Protein AF-A0AAV0WNI6-F1 (afdb_monomer_lite)

Secondary structure (DSSP, 8-state):
--TTT-PPPSSPPP----TTS--EEEETTEEEEEESEEEEEPPPP---TT----------TTTTTTTSS-HHHHHHHHHHHH-TTHHHHHHHHHHHHHTTPPP--SS--HHHHS-HHHHHHHHHHHHHHHHHHHHHHHHHHHHHHHHHHHHHHHHHHHHHHHHHHHHHHHH-SSGGGGGGG-HHHHHHHHHHHHHHH--SS----HHHHHHHHHHHHHHHHT-S--S----

Sequence (231 aa):
MAPKTHILQQFGTQVDCNILLPPAFELGGDWFAILPNIQEIKKPQKLKPATSWTWSYKSPDFLMNAGIYTKDTMKAFQQHILFPQEVKAATNNLIRQSMGYDTTNQGLQFKYLIDENTLGKMVEDKLFKLWGWFTTIGTFVSGLMGIFFVAKLILTLVDTGINITFLYQTFGWSTKLLAGFFSSITHNLILRSHKYNHPNDREFDEDSLEMKNFQRHRNKLNIYPNLNAMV

Structure (mmCIF, N/CA/C/O backbone):
data_AF-A0AAV0WNI6-F1
#
_entry.id   AF-A0AAV0WNI6-F1
#
loop_
_atom_site.group_PDB
_atom_site.id
_atom_site.type_symbol
_atom_site.label_atom_id
_atom_site.label_alt_id
_atom_site.label_comp_id
_atom_site.label_asym_id
_atom_site.label_entity_id
_atom_site.label_seq_id
_atom_site.pdbx_PDB_ins_code
_atom_site.Cartn_x
_atom_site.Cartn_y
_atom_site.Cartn_z
_atom_site.occupancy
_atom_site.B_iso_or_equiv
_atom_site.auth_seq_id
_atom_site.auth_comp_id
_atom_site.auth_asym_id
_atom_site.auth_atom_id
_atom_site.pdbx_PDB_model_num
ATOM 1 N N . MET A 1 1 ? -39.845 -3.506 27.684 1.00 54.59 1 MET A N 1
ATOM 2 C CA . MET A 1 1 ? -39.357 -2.807 28.893 1.00 54.59 1 MET A CA 1
ATOM 3 C C . MET A 1 1 ? -37.842 -2.931 28.892 1.00 54.59 1 MET A C 1
ATOM 5 O O . MET A 1 1 ? -37.354 -4.044 28.738 1.00 54.59 1 MET A O 1
ATOM 9 N N . ALA A 1 2 ? -37.100 -1.826 28.939 1.00 56.75 2 ALA A N 1
ATOM 10 C CA . ALA A 1 2 ? -35.641 -1.871 28.872 1.00 56.75 2 ALA A CA 1
ATOM 11 C C . ALA A 1 2 ? -35.059 -2.422 30.190 1.00 56.75 2 ALA A C 1
ATOM 13 O O . ALA A 1 2 ? -35.350 -1.856 31.246 1.00 56.75 2 ALA A O 1
ATOM 14 N N . PRO A 1 3 ? -34.213 -3.469 30.161 1.00 52.69 3 PRO A N 1
ATOM 15 C CA . PRO A 1 3 ? -33.799 -4.206 31.361 1.00 52.69 3 PRO A CA 1
ATOM 16 C C . PRO A 1 3 ? -32.950 -3.389 32.344 1.00 52.69 3 PRO A C 1
ATOM 18 O O . PRO A 1 3 ? -32.847 -3.752 33.508 1.00 52.69 3 PRO A O 1
ATOM 21 N N . LYS A 1 4 ? -32.346 -2.281 31.894 1.00 55.97 4 LYS A N 1
ATOM 22 C CA . LYS A 1 4 ? -31.500 -1.418 32.734 1.00 55.97 4 LYS A CA 1
ATOM 23 C C . LYS A 1 4 ? -32.217 -0.167 33.242 1.00 55.97 4 LYS A C 1
ATOM 25 O O . LYS A 1 4 ? -31.883 0.334 34.307 1.00 55.97 4 LYS A O 1
ATOM 30 N N . THR A 1 5 ? -33.164 0.363 32.472 1.00 64.25 5 THR A N 1
ATOM 31 C CA . THR A 1 5 ? -33.829 1.636 32.790 1.00 64.25 5 THR A CA 1
ATOM 32 C C . THR A 1 5 ? -35.258 1.452 33.286 1.00 64.25 5 THR A C 1
ATOM 34 O O . THR A 1 5 ? -35.853 2.420 33.739 1.00 64.25 5 THR A O 1
ATOM 37 N N . HIS A 1 6 ? -35.816 0.236 33.219 1.00 62.72 6 HIS A N 1
ATOM 38 C CA . HIS A 1 6 ? -37.206 -0.082 33.576 1.00 62.72 6 HIS A CA 1
ATOM 39 C C . HIS A 1 6 ? -38.263 0.739 32.807 1.00 62.72 6 HIS A C 1
ATOM 41 O O . HIS A 1 6 ? -39.433 0.759 33.179 1.00 62.72 6 HIS A O 1
ATOM 47 N N . ILE A 1 7 ? -37.885 1.381 31.696 1.00 63.75 7 ILE A N 1
ATOM 48 C CA . ILE A 1 7 ? -38.788 2.193 30.870 1.00 63.75 7 ILE A CA 1
ATOM 49 C C . ILE A 1 7 ? -39.487 1.302 29.833 1.00 63.75 7 ILE A C 1
ATOM 51 O O . ILE A 1 7 ? -38.872 0.418 29.221 1.00 63.75 7 ILE A O 1
ATOM 55 N N . LEU A 1 8 ? -40.784 1.532 29.613 1.00 63.66 8 LEU A N 1
ATOM 56 C CA . LEU A 1 8 ? -41.531 0.924 28.512 1.00 63.66 8 LEU A CA 1
ATOM 57 C C . LEU A 1 8 ? -41.107 1.581 27.194 1.00 63.66 8 LEU A C 1
ATOM 59 O O . LEU A 1 8 ? -41.275 2.779 26.998 1.00 63.66 8 LEU A O 1
ATOM 63 N N . GLN A 1 9 ? -40.524 0.787 26.302 1.00 65.94 9 GLN A N 1
ATOM 64 C CA . GLN A 1 9 ? -40.125 1.213 24.964 1.00 65.94 9 GLN A CA 1
ATOM 65 C C . GLN A 1 9 ? -41.181 0.749 23.961 1.00 65.94 9 GLN A C 1
ATOM 67 O O . GLN A 1 9 ? -41.709 -0.353 24.107 1.00 65.94 9 GLN A O 1
ATOM 72 N N . GLN A 1 10 ? -41.460 1.568 22.943 1.00 66.75 10 GLN A N 1
ATOM 73 C CA . GLN A 1 10 ? -42.354 1.200 21.834 1.00 66.75 10 GLN A CA 1
ATOM 74 C C . GLN A 1 10 ? -41.777 0.081 20.956 1.00 66.75 10 GLN A C 1
ATOM 76 O O . GLN A 1 10 ? -42.531 -0.688 20.371 1.00 66.75 10 GLN A O 1
ATOM 81 N N . PHE A 1 11 ? -40.448 -0.031 20.897 1.00 62.28 11 PHE A N 1
ATOM 82 C CA . PHE A 1 11 ? -39.736 -1.039 20.117 1.00 62.28 11 PHE A CA 1
ATOM 83 C C . PHE A 1 11 ? -38.809 -1.841 21.034 1.00 62.28 11 PHE A C 1
ATOM 85 O O . PHE A 1 11 ? -38.140 -1.271 21.898 1.00 62.28 11 PHE A O 1
ATOM 92 N N . GLY A 1 12 ? -38.804 -3.165 20.876 1.00 64.75 12 GLY A N 1
ATOM 93 C CA . GLY A 1 12 ? -37.955 -4.072 21.649 1.00 64.75 12 GLY A CA 1
ATOM 94 C C . GLY A 1 12 ? -36.571 -4.258 21.028 1.00 64.75 12 GLY A C 1
ATOM 95 O O . GLY A 1 12 ? -36.387 -4.080 19.826 1.00 64.75 12 GLY A O 1
ATOM 96 N N . THR A 1 13 ? -35.596 -4.662 21.843 1.00 66.50 13 THR A N 1
ATOM 97 C CA . THR A 1 13 ? -34.295 -5.128 21.349 1.00 66.50 13 THR A CA 1
ATOM 98 C C . THR A 1 13 ? -34.472 -6.498 20.700 1.00 66.50 13 THR A C 1
ATOM 100 O O . THR A 1 13 ? -34.863 -7.448 21.377 1.00 66.50 13 THR A O 1
ATOM 103 N N . GLN A 1 14 ? -34.192 -6.608 19.401 1.00 65.12 14 GLN A N 1
ATOM 104 C CA . GLN A 1 14 ? -34.213 -7.889 18.700 1.00 65.12 14 GLN A CA 1
ATOM 105 C C . GLN A 1 14 ? -33.020 -8.738 19.157 1.00 65.12 14 GLN A C 1
ATOM 107 O O . GLN A 1 14 ? -31.875 -8.290 19.106 1.00 65.12 14 GLN A O 1
ATOM 112 N N . VAL A 1 15 ? -33.301 -9.947 19.635 1.00 66.62 15 VAL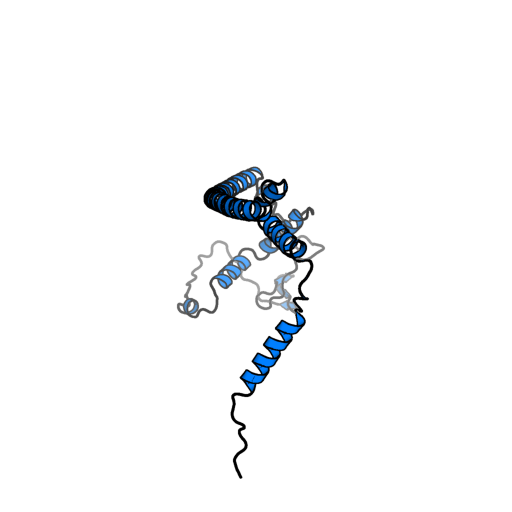 A N 1
ATOM 113 C CA . VAL A 1 15 ? -32.303 -10.925 20.087 1.00 66.62 15 VAL A CA 1
ATOM 114 C C . VAL A 1 15 ? -32.398 -12.152 19.193 1.00 66.62 15 VAL A C 1
ATOM 116 O O . VAL A 1 15 ? -33.503 -12.589 18.867 1.00 66.62 15 VAL A O 1
ATOM 119 N N . ASP A 1 16 ? -31.252 -12.698 18.791 1.00 67.00 16 ASP A N 1
ATOM 120 C CA . ASP A 1 16 ? -31.213 -13.924 17.996 1.00 67.00 16 ASP A CA 1
ATOM 121 C C . ASP A 1 16 ? -31.785 -15.106 18.790 1.00 67.00 16 ASP A C 1
ATOM 123 O O . ASP A 1 16 ? -31.544 -15.260 19.991 1.00 67.00 16 ASP A O 1
ATOM 127 N N . CYS A 1 17 ? -32.552 -15.958 18.106 1.00 61.84 17 CYS A N 1
ATOM 128 C CA . CYS A 1 17 ? -33.175 -17.130 18.711 1.00 61.84 17 CYS A CA 1
ATOM 129 C C . CYS A 1 17 ? -32.107 -18.183 19.045 1.00 61.84 17 CYS A C 1
ATOM 131 O O . CYS A 1 17 ? -31.679 -18.933 18.170 1.00 61.84 17 CYS A O 1
ATOM 133 N N . ASN A 1 18 ? -31.687 -18.256 20.312 1.00 71.00 18 ASN A N 1
ATOM 134 C CA . ASN A 1 18 ? -30.723 -19.244 20.795 1.00 71.00 18 ASN A CA 1
ATOM 135 C C . ASN A 1 18 ? -31.328 -20.122 21.899 1.00 71.00 18 ASN A C 1
ATOM 137 O O . ASN A 1 18 ? -31.602 -19.653 23.002 1.00 71.00 18 ASN A O 1
ATOM 141 N N . ILE A 1 19 ? -31.473 -21.418 21.613 1.00 69.19 19 ILE A N 1
ATOM 142 C CA . ILE A 1 19 ? -32.006 -22.415 22.555 1.00 69.19 19 ILE A CA 1
ATOM 143 C C . ILE A 1 19 ? -31.103 -22.653 23.775 1.00 69.19 19 ILE A C 1
ATOM 145 O O . ILE A 1 19 ? -31.587 -23.107 24.806 1.00 69.19 19 ILE A O 1
ATOM 149 N N . LEU A 1 20 ? -29.802 -22.361 23.675 1.00 71.56 20 LEU A N 1
ATOM 150 C CA . LEU A 1 20 ? -28.845 -22.574 24.766 1.00 71.56 20 LEU A CA 1
ATOM 151 C C . LEU A 1 20 ? -28.922 -21.469 25.825 1.00 71.56 20 LEU A C 1
ATOM 153 O O . LEU A 1 20 ? -28.614 -21.708 26.990 1.00 71.56 20 LEU A O 1
ATOM 157 N N . LEU A 1 21 ? -29.296 -20.257 25.413 1.00 72.69 21 LEU A N 1
ATOM 158 C CA . LEU A 1 21 ? -29.324 -19.062 26.256 1.00 72.69 21 LEU A CA 1
ATOM 159 C C . LEU A 1 21 ? -30.584 -18.244 25.939 1.00 72.69 21 LEU A C 1
ATOM 161 O O . LEU A 1 21 ? -30.480 -17.158 25.359 1.00 72.69 21 LEU A O 1
ATOM 165 N N . PRO A 1 22 ? -31.781 -18.763 26.269 1.00 78.06 22 PRO A N 1
ATOM 166 C CA . PRO A 1 22 ? -33.014 -18.054 25.988 1.00 78.06 22 PRO A CA 1
ATOM 167 C C . PRO A 1 22 ? -33.121 -16.800 26.870 1.00 78.06 22 PRO A C 1
ATOM 169 O O . PRO A 1 22 ? -32.708 -16.816 28.036 1.00 78.06 22 PRO A O 1
ATOM 172 N N . PRO A 1 23 ? -33.695 -15.705 26.346 1.00 79.25 23 PRO A N 1
ATOM 173 C CA . PRO A 1 23 ? -33.959 -14.524 27.148 1.00 79.25 23 PRO A CA 1
ATOM 174 C C . PRO A 1 23 ? -34.986 -14.863 28.232 1.00 79.25 23 PRO A C 1
ATOM 176 O O . PRO A 1 23 ? -36.054 -15.411 27.941 1.00 79.25 23 PRO A O 1
ATOM 179 N N . ALA A 1 24 ? -34.647 -14.527 29.476 1.00 83.50 24 ALA A N 1
ATOM 180 C CA . ALA A 1 24 ? -35.481 -14.780 30.638 1.00 83.50 24 ALA A CA 1
ATOM 181 C C . ALA A 1 24 ? -35.871 -13.490 31.357 1.00 83.50 24 ALA A C 1
ATOM 183 O O . ALA A 1 24 ? -35.064 -12.566 31.482 1.00 83.50 24 ALA A O 1
ATOM 184 N N . PHE A 1 25 ? -37.103 -13.451 31.854 1.00 84.25 25 PHE A N 1
ATOM 185 C CA . PHE A 1 25 ? -37.703 -12.283 32.485 1.00 84.25 25 PHE A CA 1
ATOM 186 C C . PHE A 1 25 ? -38.331 -12.664 33.822 1.00 84.25 25 PHE A C 1
ATOM 188 O O . PHE A 1 25 ? -38.937 -13.726 33.951 1.00 84.25 25 PHE A O 1
ATOM 195 N N . GLU A 1 26 ? -38.203 -11.777 34.805 1.00 84.75 26 GLU A N 1
ATOM 196 C CA . GLU A 1 26 ? -38.895 -11.895 36.085 1.00 84.75 26 GLU A CA 1
ATOM 197 C C . GLU A 1 26 ? -40.290 -11.269 35.965 1.00 84.75 26 GLU A C 1
ATOM 199 O O . GLU A 1 26 ? -40.423 -10.080 35.665 1.00 84.75 26 GLU A O 1
ATOM 204 N N . LEU A 1 27 ? -41.332 -12.068 36.193 1.00 82.56 27 LEU A N 1
ATOM 205 C CA . LEU A 1 27 ? -42.731 -11.644 36.185 1.00 82.56 27 LEU A CA 1
ATOM 206 C C . LEU A 1 27 ? -43.378 -12.152 37.474 1.00 82.56 27 LEU A C 1
ATOM 208 O O . LEU A 1 27 ? -43.496 -13.353 37.682 1.00 82.56 27 LEU A O 1
ATOM 212 N N . GLY A 1 28 ? -43.767 -11.246 38.373 1.00 80.50 28 GLY A N 1
ATOM 213 C CA . GLY A 1 28 ? -44.449 -11.631 39.617 1.00 80.50 28 GLY A CA 1
ATOM 214 C C . GLY A 1 28 ? -43.598 -12.423 40.623 1.00 80.50 28 GLY A C 1
ATOM 215 O O . GLY A 1 28 ? -44.154 -12.982 41.558 1.00 80.50 28 GLY A O 1
ATO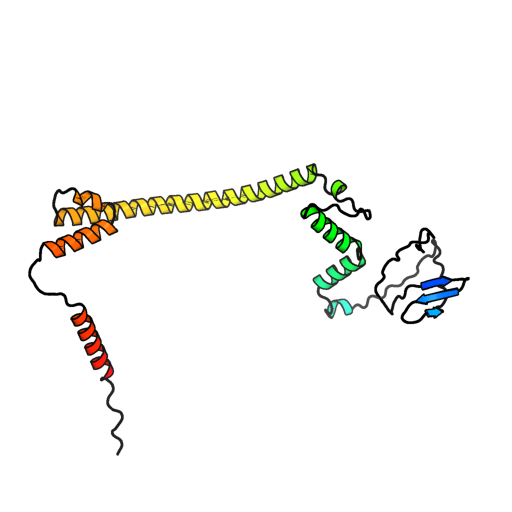M 216 N N . GLY A 1 29 ? -42.267 -12.445 40.469 1.00 81.00 29 GLY A N 1
ATOM 217 C CA . GLY A 1 29 ? -41.336 -13.174 41.347 1.00 81.00 29 GLY A CA 1
ATOM 218 C C . GLY A 1 29 ? -40.855 -14.517 40.789 1.00 81.00 29 GLY A C 1
ATOM 219 O O . GLY A 1 29 ? -39.845 -15.045 41.278 1.00 81.00 29 GLY A O 1
ATOM 220 N N . ASP A 1 30 ? -41.507 -14.988 39.726 1.00 86.12 30 ASP A N 1
ATOM 221 C CA . ASP A 1 30 ? -41.149 -16.182 38.967 1.00 86.12 30 ASP A CA 1
ATOM 222 C C . ASP A 1 30 ? -40.418 -15.802 37.676 1.00 86.12 30 ASP A C 1
ATOM 224 O O . ASP A 1 30 ? -40.552 -14.690 37.151 1.00 86.12 30 ASP A O 1
ATOM 228 N N . TRP A 1 31 ? -39.577 -16.713 37.190 1.00 87.69 31 TRP A N 1
ATOM 229 C CA . TRP A 1 31 ? -38.731 -16.478 36.024 1.00 87.69 31 TRP A CA 1
ATOM 230 C C . TRP A 1 31 ? -39.265 -17.242 34.825 1.00 87.69 31 TRP A C 1
ATOM 232 O O . TRP A 1 31 ? -39.455 -18.451 34.890 1.00 87.69 31 TRP A O 1
ATOM 242 N N . PHE A 1 32 ? -39.447 -16.546 33.709 1.00 86.88 32 PHE A N 1
ATOM 243 C CA . PHE A 1 32 ? -39.961 -17.122 32.472 1.00 86.88 32 PHE A CA 1
ATOM 244 C C . PHE A 1 32 ? -38.953 -16.936 31.349 1.00 86.88 32 PHE A C 1
ATOM 246 O O . PHE A 1 32 ? -38.478 -15.823 31.127 1.00 86.88 32 PHE A O 1
ATOM 253 N N . ALA A 1 33 ? -38.649 -18.008 30.623 1.00 85.88 33 ALA A N 1
ATOM 254 C CA . ALA A 1 33 ? -37.915 -17.950 29.368 1.00 85.88 33 ALA A CA 1
ATOM 255 C C . ALA A 1 33 ? -38.884 -17.948 28.185 1.00 85.88 33 ALA A C 1
ATOM 257 O O . ALA A 1 33 ? -39.917 -18.622 28.198 1.00 85.88 33 ALA A O 1
ATOM 258 N N . ILE A 1 34 ? -38.533 -17.192 27.148 1.00 77.44 34 ILE A N 1
ATOM 259 C CA . ILE A 1 34 ? -39.329 -17.077 25.927 1.00 77.44 34 ILE A CA 1
ATOM 260 C C . ILE A 1 34 ? -38.558 -17.770 24.804 1.00 77.44 34 ILE A C 1
ATOM 262 O O . ILE A 1 34 ? -37.676 -17.133 24.241 1.00 77.44 34 ILE A O 1
ATOM 266 N N . LEU A 1 35 ? -38.841 -19.053 24.507 1.00 72.75 35 LEU A N 1
ATOM 267 C CA . LEU A 1 35 ? -38.414 -19.745 23.271 1.00 72.75 35 LEU A CA 1
ATOM 268 C C . LEU A 1 35 ? -38.973 -21.187 23.178 1.00 72.75 35 LEU A C 1
ATOM 270 O O . LEU A 1 35 ? -38.834 -21.951 24.130 1.00 72.75 35 LEU A O 1
ATOM 274 N N . PRO A 1 36 ? -39.472 -21.654 22.016 1.00 68.44 36 PRO A N 1
ATOM 275 C CA . PRO A 1 36 ? -40.523 -21.043 21.189 1.00 68.44 36 PRO A CA 1
ATOM 276 C C . PRO A 1 36 ? -41.874 -20.904 21.924 1.00 68.44 36 PRO A C 1
ATOM 278 O O . PRO A 1 36 ? -42.758 -20.203 21.447 1.00 68.44 36 PRO A O 1
ATOM 281 N N . ASN A 1 37 ? -42.018 -21.531 23.093 1.00 77.06 37 ASN A N 1
ATOM 282 C CA . ASN A 1 37 ? -43.144 -21.354 24.005 1.00 77.06 37 ASN A CA 1
ATOM 283 C C . ASN A 1 37 ? -42.654 -20.687 25.294 1.00 77.06 37 ASN A C 1
ATOM 285 O O . ASN A 1 37 ? -41.467 -20.743 25.617 1.00 77.06 37 ASN A O 1
ATOM 289 N N . ILE A 1 38 ? -43.569 -20.062 26.032 1.00 82.00 38 ILE A N 1
ATOM 290 C CA . ILE A 1 38 ? -43.263 -19.521 27.358 1.00 82.00 38 ILE A CA 1
ATOM 291 C C . ILE A 1 38 ? -43.093 -20.703 28.311 1.00 82.00 38 ILE A C 1
ATOM 293 O O . ILE A 1 38 ? -43.989 -21.540 28.422 1.00 82.00 38 ILE A O 1
ATOM 297 N N . GLN A 1 39 ? -41.944 -20.777 28.977 1.00 84.94 39 GLN A N 1
ATOM 298 C CA . GLN A 1 39 ? -41.661 -21.801 29.978 1.00 84.94 39 GLN A CA 1
ATOM 299 C C . GLN A 1 39 ? -41.138 -21.147 31.248 1.00 84.94 39 GLN A C 1
ATOM 301 O O . GLN A 1 39 ? -40.316 -20.231 31.195 1.00 84.94 39 GLN A O 1
ATOM 306 N N . GLU A 1 40 ? -41.611 -21.624 32.394 1.00 84.81 40 GLU A N 1
ATOM 307 C CA . GLU A 1 40 ? -41.040 -21.254 33.682 1.00 84.81 40 GLU A CA 1
ATOM 308 C C . GLU A 1 40 ? -39.637 -21.861 33.802 1.00 84.81 40 GLU A C 1
ATOM 310 O O . GLU A 1 40 ? -39.414 -23.032 33.484 1.00 84.81 40 GLU A O 1
ATOM 315 N N . ILE A 1 41 ? -38.675 -21.055 34.239 1.00 85.00 41 ILE A N 1
ATOM 316 C CA . ILE A 1 41 ? -37.298 -21.478 34.456 1.00 85.00 41 ILE A CA 1
ATOM 317 C C . ILE A 1 41 ? -36.905 -21.312 35.915 1.00 85.00 41 ILE A C 1
ATOM 319 O O . ILE A 1 41 ? -37.435 -20.490 36.662 1.00 85.00 41 ILE A O 1
ATOM 323 N N . LYS A 1 42 ? -35.885 -22.070 36.316 1.00 84.69 42 LYS A N 1
ATOM 324 C CA . LYS A 1 42 ? -35.321 -21.958 37.654 1.00 84.69 42 LYS A CA 1
ATOM 325 C C . LYS A 1 42 ? -34.785 -20.545 37.895 1.00 84.69 42 LYS A C 1
ATOM 327 O O . LYS A 1 42 ? -34.033 -20.006 37.083 1.00 84.69 42 LYS A O 1
ATOM 332 N N . LYS A 1 43 ? -35.106 -19.998 39.070 1.00 84.69 43 LYS A N 1
ATOM 333 C CA . LYS A 1 43 ? -34.610 -18.702 39.538 1.00 84.69 43 LYS A CA 1
ATOM 334 C C . LYS A 1 43 ? -33.077 -18.619 39.416 1.00 84.69 43 LYS A C 1
ATOM 336 O O . LYS A 1 43 ? -32.384 -19.470 39.990 1.00 84.69 43 LYS A O 1
ATOM 341 N N . PRO A 1 44 ? -32.534 -17.611 38.709 1.00 81.62 44 PRO A N 1
ATOM 342 C CA . PRO A 1 44 ? -31.101 -17.457 38.532 1.00 81.62 44 PRO A CA 1
ATOM 343 C C . PRO A 1 44 ? -30.410 -17.152 39.863 1.00 81.62 44 PRO A C 1
ATOM 345 O O . PRO A 1 44 ? -30.966 -16.521 40.769 1.00 81.62 44 PRO A O 1
ATOM 348 N N . GLN A 1 45 ? -29.164 -17.605 39.987 1.00 80.81 45 GLN A N 1
ATOM 349 C CA . GLN A 1 45 ? -28.354 -17.358 41.172 1.00 80.81 45 GLN A CA 1
ATOM 350 C C . GLN A 1 45 ? -27.985 -15.873 41.258 1.00 80.81 45 GLN A C 1
ATOM 352 O O . GLN A 1 45 ? -27.399 -15.308 40.336 1.00 80.81 45 GLN A O 1
ATOM 357 N N . LYS A 1 46 ? -28.277 -15.240 42.400 1.00 75.88 46 LYS A N 1
ATOM 358 C CA . LYS A 1 46 ? -27.814 -13.876 42.680 1.00 75.88 46 LYS A CA 1
ATOM 359 C C . LYS A 1 46 ? -26.295 -13.884 42.850 1.00 75.88 46 LYS A C 1
ATOM 361 O O . LYS A 1 46 ? -25.780 -14.448 43.817 1.00 75.88 46 LYS A O 1
ATOM 366 N N . LEU A 1 47 ? -25.586 -13.246 41.923 1.00 69.75 47 LEU A N 1
ATOM 367 C CA . LEU A 1 47 ? -24.146 -13.036 42.030 1.00 69.75 47 LEU A CA 1
ATOM 368 C C . LEU A 1 47 ? -23.876 -11.985 43.113 1.00 69.75 47 LEU A C 1
ATOM 370 O O . LEU A 1 47 ? -24.380 -10.865 43.043 1.00 69.75 47 LEU A O 1
ATOM 374 N N . LYS A 1 48 ? -23.098 -12.350 44.137 1.00 72.38 48 LYS A N 1
ATOM 375 C CA . LYS A 1 48 ? -22.595 -11.397 45.132 1.00 72.38 48 LYS A CA 1
ATOM 376 C C . LYS A 1 48 ? -21.244 -10.857 44.650 1.00 72.38 48 LYS A C 1
ATOM 378 O O . LYS A 1 48 ? -20.395 -11.669 44.278 1.00 72.38 48 LYS A O 1
ATOM 383 N N . PRO A 1 49 ? -20.997 -9.537 44.725 1.00 58.56 49 PRO A N 1
ATOM 384 C CA . PRO A 1 49 ? -19.762 -8.912 44.237 1.00 58.56 49 PRO A CA 1
ATOM 385 C C . PRO A 1 49 ? -18.480 -9.348 44.977 1.00 58.56 49 PRO A C 1
ATOM 387 O O . PRO A 1 49 ? -17.390 -9.000 44.544 1.00 58.56 49 PRO A O 1
ATOM 390 N N . ALA A 1 50 ? -18.587 -10.135 46.055 1.00 58.91 50 ALA A N 1
ATOM 391 C CA . ALA A 1 50 ? -17.467 -10.592 46.882 1.00 58.91 50 ALA A CA 1
ATO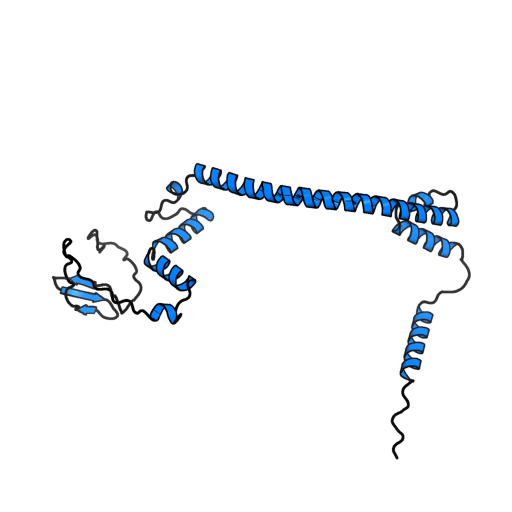M 392 C C . ALA A 1 50 ? -17.432 -12.125 47.054 1.00 58.91 50 ALA A C 1
ATOM 394 O O . ALA A 1 50 ? -17.261 -12.635 48.158 1.00 58.91 50 ALA A O 1
ATOM 395 N N . THR A 1 51 ? -17.647 -12.884 45.977 1.00 60.16 51 THR A N 1
ATOM 396 C CA . THR A 1 51 ? -17.405 -14.336 45.987 1.00 60.16 51 THR A CA 1
ATOM 397 C C . THR A 1 51 ? -15.992 -14.609 45.474 1.00 60.16 51 THR A C 1
ATOM 399 O O . THR A 1 51 ? -15.673 -14.306 44.328 1.00 60.16 51 THR A O 1
ATOM 402 N N . SER A 1 52 ? -15.113 -15.135 46.333 1.00 55.62 52 SER A N 1
ATOM 403 C CA . SER A 1 52 ? -13.794 -15.624 45.922 1.00 55.62 52 SER A CA 1
ATOM 404 C C . SER A 1 52 ? -13.995 -16.858 45.046 1.00 55.62 52 SER A C 1
ATOM 406 O O . SER A 1 52 ? -14.285 -17.944 45.549 1.00 55.62 52 SER A O 1
ATOM 408 N N . TRP A 1 53 ? -13.919 -16.690 43.731 1.00 56.84 53 TRP A N 1
ATOM 409 C CA . TRP A 1 53 ? -14.124 -17.790 42.801 1.00 56.84 53 TRP A CA 1
ATOM 410 C C . TRP A 1 53 ? -12.977 -18.804 42.903 1.00 56.84 53 TRP A C 1
ATOM 412 O O . TRP A 1 53 ? -11.865 -18.535 42.458 1.00 56.84 53 TRP A O 1
ATOM 422 N N . THR A 1 54 ? -13.252 -19.993 43.436 1.00 61.41 54 THR A N 1
ATOM 423 C CA . THR A 1 54 ? -12.387 -21.176 43.317 1.00 61.41 54 THR A CA 1
ATOM 424 C C . THR A 1 54 ? -12.697 -21.900 42.009 1.00 61.41 54 THR A C 1
ATOM 426 O O . THR A 1 54 ? -13.209 -23.017 41.993 1.00 61.41 54 THR A O 1
ATOM 429 N N . TRP A 1 55 ? -12.433 -21.256 40.873 1.00 60.00 55 TRP A N 1
ATOM 430 C CA . TRP A 1 55 ? -12.460 -21.967 39.599 1.00 60.00 55 TRP A CA 1
ATOM 431 C C . TRP A 1 55 ? -11.118 -22.678 39.410 1.00 60.00 55 TRP A C 1
ATOM 433 O O . TRP A 1 55 ? -10.057 -22.062 39.440 1.00 60.00 55 TRP A O 1
ATOM 443 N N . SER A 1 56 ? -11.165 -23.998 39.242 1.00 62.16 56 SER A N 1
ATOM 444 C CA . SER A 1 56 ? -10.025 -24.787 38.780 1.00 62.16 56 SER A CA 1
ATOM 445 C C . SER A 1 56 ? -10.235 -25.056 37.297 1.00 62.16 56 SER A C 1
ATOM 447 O O . SER A 1 56 ? -11.120 -25.819 36.908 1.00 62.16 56 SER A O 1
ATOM 449 N N . TYR A 1 57 ? -9.458 -24.373 36.461 1.00 56.56 57 TYR A N 1
ATOM 450 C CA . TYR A 1 57 ? -9.439 -24.628 35.028 1.00 56.56 57 TYR A CA 1
ATOM 451 C C . TYR A 1 57 ? -8.660 -25.913 34.757 1.00 56.56 57 TYR A C 1
ATOM 453 O O . TYR A 1 57 ? -7.467 -25.994 35.040 1.00 56.56 57 TYR A O 1
ATOM 461 N N . LYS A 1 58 ? -9.342 -26.917 34.203 1.00 63.25 58 LYS A N 1
ATOM 462 C CA . LYS A 1 58 ? -8.690 -28.064 33.571 1.00 63.25 58 LYS A CA 1
ATOM 463 C C . LYS A 1 58 ? -8.619 -27.785 32.077 1.00 63.25 58 LYS A C 1
ATOM 465 O O . LYS A 1 58 ? -9.648 -27.844 31.403 1.00 63.25 58 LYS A O 1
ATOM 470 N N . SER A 1 59 ? -7.431 -27.454 31.570 1.00 59.25 59 SER A N 1
ATOM 471 C CA . SER A 1 59 ? -7.218 -27.383 30.128 1.00 59.25 59 SER A CA 1
ATOM 472 C C . SER A 1 59 ? -7.438 -28.764 29.522 1.00 59.25 59 SER A C 1
ATOM 474 O O . SER A 1 59 ? -6.895 -29.752 30.015 1.00 59.25 59 SER A O 1
ATOM 476 N N . PRO A 1 60 ? -8.204 -28.875 28.432 1.00 61.38 60 PRO A N 1
ATOM 477 C CA . PRO A 1 60 ? -8.103 -30.041 27.581 1.00 61.38 60 PRO A CA 1
ATOM 478 C C . PRO A 1 60 ? -6.787 -29.928 26.801 1.00 61.38 60 PRO A C 1
ATOM 480 O O . PRO A 1 60 ? -6.736 -29.306 25.739 1.00 61.38 60 PRO A O 1
ATOM 483 N N . ASP A 1 61 ? -5.719 -30.518 27.342 1.00 58.59 61 ASP A N 1
ATOM 484 C CA . ASP A 1 61 ? -4.339 -30.412 26.830 1.00 58.59 61 ASP A CA 1
ATOM 485 C C . ASP A 1 61 ? -4.182 -30.829 25.353 1.00 58.59 61 ASP A C 1
ATOM 487 O O . ASP A 1 61 ? -3.223 -30.447 24.685 1.00 58.59 61 ASP A O 1
ATOM 491 N N . PHE A 1 62 ? -5.156 -31.560 24.801 1.00 56.72 62 PHE A N 1
ATOM 492 C CA . PHE A 1 62 ? -5.111 -32.116 23.447 1.00 56.72 62 PHE A CA 1
ATOM 493 C C . PHE A 1 62 ? -6.046 -31.439 22.430 1.00 56.72 62 PHE A C 1
ATOM 495 O O . PHE A 1 62 ? -5.954 -31.726 21.238 1.00 56.72 62 PHE A O 1
ATOM 502 N N . LEU A 1 63 ? -6.916 -30.511 22.848 1.00 57.28 63 LEU A N 1
ATOM 503 C CA . LEU A 1 63 ? -7.895 -29.883 21.941 1.00 57.28 63 LEU A CA 1
ATOM 504 C C . LEU A 1 63 ? -7.254 -28.852 20.997 1.00 57.28 63 LEU A C 1
ATOM 506 O O . LEU A 1 63 ? -7.682 -28.704 19.855 1.00 57.28 63 LEU A O 1
ATOM 510 N N . MET A 1 64 ? -6.186 -28.183 21.444 1.00 55.94 64 MET A N 1
ATOM 511 C CA . MET A 1 64 ? -5.418 -27.241 20.618 1.00 55.94 64 MET A CA 1
ATOM 512 C C . MET A 1 64 ? -4.606 -27.936 19.516 1.00 55.94 64 MET A C 1
ATOM 514 O O . MET A 1 64 ? -4.406 -27.351 18.454 1.00 55.94 64 MET A O 1
ATOM 518 N N . ASN A 1 65 ? -4.187 -29.187 19.739 1.00 56.25 65 ASN A N 1
ATOM 519 C CA . ASN A 1 65 ? -3.368 -29.945 18.787 1.00 56.25 65 ASN A CA 1
ATOM 520 C C . ASN A 1 65 ? -4.198 -30.645 17.702 1.00 56.25 65 ASN A C 1
ATOM 522 O O . ASN A 1 65 ? -3.686 -30.892 16.615 1.00 56.25 65 ASN A O 1
ATOM 526 N N . ALA A 1 66 ? -5.477 -30.933 17.965 1.00 60.38 66 ALA A N 1
ATOM 527 C CA . ALA A 1 66 ? -6.366 -31.602 17.012 1.00 60.38 66 ALA A CA 1
ATOM 528 C C . ALA A 1 66 ? -6.950 -30.668 15.930 1.00 60.38 66 ALA A C 1
ATOM 530 O O . ALA A 1 66 ? -7.725 -31.121 15.095 1.00 60.38 66 ALA A O 1
ATOM 531 N N . GLY A 1 67 ? -6.579 -29.380 15.922 1.00 59.81 67 GLY A N 1
ATOM 532 C CA . GLY A 1 67 ? -6.750 -28.496 14.765 1.00 59.81 67 GLY A CA 1
ATOM 533 C C . GLY A 1 67 ? -8.172 -28.401 14.204 1.00 59.81 67 GLY A C 1
ATOM 534 O O . GLY A 1 67 ? -8.341 -28.434 12.993 1.00 59.81 67 GLY A O 1
ATOM 535 N N . ILE A 1 68 ? -9.197 -28.278 15.053 1.00 67.75 68 ILE A N 1
ATOM 536 C CA . ILE A 1 68 ? -10.583 -28.077 14.579 1.00 67.75 68 ILE A CA 1
ATOM 537 C C . ILE A 1 68 ? -10.781 -26.645 14.052 1.00 67.75 68 ILE A C 1
ATOM 539 O O . ILE A 1 68 ? -11.574 -26.407 13.145 1.00 67.75 68 ILE A O 1
ATOM 543 N N . TYR A 1 69 ? -10.028 -25.686 14.595 1.00 64.56 69 TYR A N 1
ATOM 544 C CA . TYR A 1 69 ? -10.156 -24.269 14.277 1.00 64.56 69 TYR A CA 1
ATOM 545 C C . TYR A 1 69 ? -8.811 -23.704 13.825 1.00 64.56 69 TYR A C 1
ATOM 547 O O . TYR A 1 69 ? -7.799 -23.819 14.518 1.00 64.56 69 TYR A O 1
ATOM 555 N N . THR A 1 70 ? -8.797 -23.070 12.656 1.00 77.00 70 THR A N 1
ATOM 556 C CA . THR A 1 70 ? -7.643 -22.313 12.165 1.00 77.00 70 THR A CA 1
ATOM 557 C C . THR A 1 70 ? -7.447 -21.045 12.996 1.00 77.00 70 THR A C 1
ATOM 559 O O . THR A 1 70 ? -8.394 -20.517 13.588 1.00 77.00 70 THR A O 1
ATOM 562 N N . LYS A 1 71 ? -6.222 -20.505 13.017 1.00 76.56 71 LYS A N 1
ATOM 563 C CA . LYS A 1 71 ? -5.912 -19.239 13.712 1.00 76.56 71 LYS A CA 1
ATOM 564 C C . LYS A 1 71 ? -6.870 -18.110 13.313 1.00 76.56 71 LYS A C 1
ATOM 566 O O . LYS A 1 71 ? -7.269 -17.316 14.163 1.00 76.56 71 LYS A O 1
ATOM 571 N N . ASP A 1 72 ? -7.289 -18.091 12.051 1.00 76.44 72 ASP A N 1
ATOM 572 C CA . ASP A 1 72 ? -8.220 -17.099 11.519 1.00 76.44 72 ASP A CA 1
ATOM 573 C C . ASP A 1 72 ? -9.632 -17.262 12.094 1.00 76.44 72 ASP A C 1
ATOM 575 O O . ASP A 1 72 ? -10.234 -16.280 12.524 1.00 76.44 72 ASP A O 1
ATOM 579 N N . THR A 1 73 ? -10.136 -18.497 12.198 1.00 79.50 73 THR A N 1
ATOM 580 C CA . THR A 1 73 ? -11.456 -18.767 12.803 1.00 79.50 73 THR A CA 1
ATOM 581 C C . THR A 1 73 ? -11.487 -18.426 14.293 1.00 79.50 73 THR A C 1
ATOM 583 O O . THR A 1 73 ? -12.458 -17.838 14.765 1.00 79.50 73 THR A O 1
ATOM 586 N N . MET A 1 74 ? -10.398 -18.696 15.023 1.00 78.00 74 MET A N 1
ATOM 587 C CA . MET A 1 74 ? -10.276 -18.346 16.441 1.00 78.00 74 MET A CA 1
ATOM 588 C C . MET A 1 74 ? -10.275 -16.827 16.647 1.00 78.00 74 MET A C 1
ATOM 590 O O . MET A 1 74 ? -10.961 -16.309 17.527 1.00 78.00 74 MET A O 1
ATOM 594 N N . LYS A 1 75 ? -9.546 -16.096 15.797 1.00 77.50 75 LYS A N 1
ATOM 595 C CA . LYS A 1 75 ? -9.491 -14.631 15.835 1.00 77.50 75 LYS A CA 1
ATOM 596 C C . LYS A 1 75 ? -10.837 -14.001 15.471 1.00 77.50 75 LYS A C 1
ATOM 598 O O . LYS A 1 75 ? -11.267 -13.067 16.145 1.00 77.50 75 LYS A O 1
ATOM 603 N N . ALA A 1 76 ? -11.516 -14.533 14.455 1.00 75.19 76 ALA A N 1
ATOM 604 C CA . ALA A 1 76 ? -12.852 -14.092 14.060 1.00 75.19 76 ALA A CA 1
ATOM 605 C C . ALA A 1 76 ? -13.879 -14.328 15.179 1.00 75.19 76 ALA A C 1
ATOM 607 O O . ALA A 1 76 ? -14.672 -13.442 15.492 1.00 75.19 76 ALA A O 1
ATOM 608 N N . PHE A 1 77 ? -13.820 -15.488 15.837 1.00 79.56 77 PHE A N 1
ATOM 609 C CA . PHE A 1 77 ? -14.675 -15.810 16.976 1.00 79.56 77 PHE A CA 1
ATOM 610 C C . PHE A 1 77 ? -14.412 -14.894 18.175 1.00 79.56 77 PHE A C 1
ATOM 612 O O . PHE A 1 77 ? -15.346 -14.337 18.747 1.00 79.56 77 PHE A O 1
ATOM 619 N N . GLN A 1 78 ? -13.142 -14.666 18.516 1.00 76.50 78 GLN A N 1
ATOM 620 C CA . GLN A 1 78 ? -12.756 -13.753 19.589 1.00 76.50 78 GLN A CA 1
ATOM 621 C C . GLN A 1 78 ? -13.263 -12.327 19.329 1.00 76.50 78 GLN A C 1
ATOM 623 O O . GLN A 1 78 ? -13.822 -11.701 20.226 1.00 76.50 78 GLN A O 1
ATOM 628 N N . GLN A 1 79 ? -13.121 -11.816 18.103 1.00 67.25 79 GLN A N 1
ATOM 629 C CA . GLN A 1 79 ? -13.645 -10.499 17.728 1.00 67.25 79 GLN A CA 1
ATOM 630 C C . GLN A 1 79 ? -15.175 -10.440 17.793 1.00 67.25 79 GLN A C 1
ATOM 632 O O . GLN A 1 79 ? -15.727 -9.440 18.250 1.00 67.25 79 GLN A O 1
ATOM 637 N N . HIS A 1 80 ? -15.855 -11.515 17.390 1.00 72.00 80 HIS A N 1
ATOM 638 C CA . HIS A 1 80 ? -17.307 -11.614 17.473 1.00 72.00 80 HIS A CA 1
ATOM 639 C C . HIS A 1 80 ? -17.812 -11.631 18.922 1.00 72.00 80 HIS A C 1
ATOM 641 O O . HIS A 1 80 ? -18.813 -10.987 19.216 1.00 72.00 80 HIS A O 1
ATOM 647 N N . ILE A 1 81 ? -17.108 -12.306 19.838 1.00 75.31 81 ILE A N 1
ATOM 648 C CA . ILE A 1 81 ? -17.448 -12.315 21.270 1.00 75.31 81 ILE A CA 1
ATOM 649 C C . ILE A 1 81 ? -17.186 -10.961 21.925 1.00 75.31 81 ILE A C 1
ATOM 651 O O . ILE A 1 81 ? -17.996 -10.510 22.731 1.00 75.31 81 ILE A O 1
ATOM 655 N N . LEU A 1 82 ? -16.052 -10.327 21.620 1.00 74.12 82 LEU A N 1
ATOM 656 C CA . LEU A 1 82 ? -15.667 -9.073 22.267 1.00 74.12 82 LEU A CA 1
ATOM 657 C C . LEU A 1 82 ? -16.567 -7.905 21.841 1.00 74.12 82 LEU A C 1
ATOM 659 O O . LEU A 1 82 ? -16.825 -7.022 22.653 1.00 74.12 82 LEU A O 1
ATOM 663 N N . PHE A 1 83 ? -17.067 -7.909 20.599 1.00 70.62 83 PHE A N 1
ATOM 664 C CA . PHE A 1 83 ? -17.817 -6.782 20.032 1.00 70.62 83 PHE A CA 1
ATOM 665 C C . PHE A 1 83 ? -18.969 -7.223 19.099 1.00 70.62 83 PHE A C 1
ATOM 667 O O . PHE A 1 83 ? -19.004 -6.826 17.928 1.00 70.62 83 PHE A O 1
ATOM 674 N N . PRO A 1 84 ? -19.946 -8.022 19.574 1.00 63.47 84 PRO A N 1
ATOM 675 C CA . PRO A 1 84 ? -20.946 -8.665 18.711 1.00 63.47 84 PRO A CA 1
ATOM 676 C C . PRO A 1 84 ? -21.864 -7.675 17.981 1.00 63.47 84 PRO A C 1
ATOM 678 O O . PRO A 1 84 ? -22.311 -7.946 16.867 1.00 63.47 84 PRO A O 1
ATOM 681 N N . GLN A 1 85 ? -22.132 -6.520 18.594 1.00 61.06 85 GLN A N 1
ATOM 682 C CA . GLN A 1 85 ? -23.043 -5.494 18.072 1.00 61.06 85 GLN A CA 1
ATOM 683 C C . GLN A 1 85 ? -22.296 -4.264 17.537 1.00 61.06 85 GLN A C 1
ATOM 685 O O . GLN A 1 85 ? -22.714 -3.652 16.554 1.00 61.06 85 GLN A O 1
ATOM 690 N N . GLU A 1 86 ? -21.155 -3.927 18.140 1.00 63.69 86 GLU A N 1
ATOM 691 C CA . GLU A 1 86 ? -20.435 -2.690 17.833 1.00 63.69 86 GLU A CA 1
ATOM 692 C C . GLU A 1 86 ? -19.711 -2.744 16.490 1.00 63.69 86 GLU A C 1
ATOM 694 O O . GLU A 1 86 ? -19.715 -1.745 15.782 1.00 63.69 86 GLU A O 1
ATOM 699 N N . VAL A 1 87 ? -19.161 -3.895 16.078 1.00 71.56 87 VAL A N 1
ATOM 700 C CA . VAL A 1 87 ? -18.437 -3.990 14.795 1.00 71.56 87 VAL A CA 1
ATOM 701 C C . VAL A 1 87 ? -19.376 -3.748 13.617 1.00 71.56 87 VAL A C 1
ATOM 703 O O . VAL A 1 87 ? -19.073 -2.933 12.753 1.00 71.56 87 VAL A O 1
ATOM 706 N N . LYS A 1 88 ? -20.551 -4.390 13.593 1.00 69.19 88 LYS A N 1
ATOM 707 C CA . LYS A 1 88 ? -21.521 -4.203 12.500 1.00 69.19 88 LYS A CA 1
ATOM 708 C C . LYS A 1 88 ? -22.078 -2.779 12.476 1.00 69.19 88 LYS A C 1
ATOM 710 O O . LYS A 1 88 ? -22.191 -2.192 11.402 1.00 69.19 88 LYS A O 1
ATOM 715 N N . ALA A 1 89 ? -22.391 -2.213 13.642 1.00 70.31 89 ALA A N 1
ATOM 716 C CA . ALA A 1 89 ? -22.863 -0.835 13.747 1.00 70.31 89 ALA A CA 1
ATOM 717 C C . ALA A 1 89 ? -21.781 0.172 13.319 1.00 70.31 89 ALA A C 1
ATOM 719 O O . ALA A 1 89 ? -22.065 1.085 12.548 1.00 70.31 89 ALA A O 1
ATOM 720 N N . ALA A 1 90 ? -20.531 -0.026 13.745 1.00 70.06 90 ALA A N 1
ATOM 721 C CA . ALA A 1 90 ? -19.378 0.775 13.348 1.00 70.06 90 ALA A CA 1
ATOM 722 C C . ALA A 1 90 ? -19.139 0.727 11.836 1.00 70.06 90 ALA A C 1
ATOM 724 O O . ALA A 1 90 ? -19.015 1.772 11.201 1.00 70.06 90 ALA A O 1
ATOM 725 N N . THR A 1 91 ? -19.128 -0.469 11.242 1.00 71.00 91 THR A N 1
ATOM 726 C CA . THR A 1 91 ? -18.933 -0.645 9.799 1.00 71.00 91 THR A CA 1
ATOM 727 C C . THR A 1 91 ? -20.061 -0.001 8.997 1.00 71.00 91 THR A C 1
ATOM 729 O O . THR A 1 91 ? -19.792 0.740 8.056 1.00 71.00 91 THR A O 1
ATOM 732 N N . ASN A 1 92 ? -21.320 -0.209 9.385 1.00 74.50 92 ASN A N 1
ATOM 733 C CA . ASN A 1 92 ? -22.457 0.390 8.685 1.00 74.50 92 ASN A CA 1
ATOM 734 C C . ASN A 1 92 ? -22.490 1.917 8.826 1.00 74.50 92 ASN A C 1
ATOM 736 O O . ASN A 1 92 ? -22.809 2.610 7.862 1.00 74.50 92 ASN A O 1
ATOM 740 N N . ASN A 1 93 ? -22.122 2.454 9.993 1.00 73.56 93 ASN A N 1
ATOM 741 C CA . ASN A 1 93 ? -21.996 3.897 10.187 1.00 73.56 93 ASN A CA 1
ATOM 742 C C . ASN A 1 93 ? -20.851 4.484 9.353 1.00 73.56 93 ASN A C 1
ATOM 744 O O . ASN A 1 93 ? -21.045 5.525 8.733 1.00 73.56 93 ASN A O 1
ATOM 748 N N . LEU A 1 94 ? -19.706 3.799 9.260 1.00 73.25 94 LEU A N 1
ATOM 749 C CA . LEU A 1 94 ? -18.589 4.214 8.407 1.00 73.25 94 LEU A CA 1
ATOM 750 C C . LEU A 1 94 ? -18.984 4.238 6.922 1.00 73.25 94 LEU A C 1
ATOM 752 O O . LEU A 1 94 ? -18.670 5.197 6.222 1.00 73.25 94 LEU A O 1
ATOM 756 N N . ILE A 1 95 ? -19.708 3.216 6.452 1.00 77.06 95 ILE A N 1
ATOM 757 C CA . ILE A 1 95 ? -20.210 3.141 5.071 1.00 77.06 95 ILE A CA 1
ATOM 758 C C . ILE A 1 95 ? -21.232 4.253 4.797 1.00 77.06 95 ILE A C 1
ATOM 760 O O . ILE A 1 95 ? -21.177 4.905 3.760 1.00 77.06 95 ILE A O 1
ATOM 764 N N . ARG A 1 96 ? -22.158 4.519 5.725 1.00 73.69 96 ARG A N 1
ATOM 765 C CA . ARG A 1 96 ? -23.126 5.618 5.575 1.00 73.69 96 ARG A CA 1
ATOM 766 C C . ARG A 1 96 ? -22.443 6.982 5.545 1.00 73.69 96 ARG A C 1
ATOM 768 O O . ARG A 1 96 ? -22.803 7.812 4.717 1.00 73.69 96 ARG A O 1
ATOM 775 N N . GLN A 1 97 ? -21.444 7.187 6.401 1.00 72.88 97 GLN A N 1
ATOM 776 C CA . GLN A 1 97 ? -20.688 8.432 6.468 1.00 72.88 97 GLN A CA 1
ATOM 777 C C . GLN A 1 97 ? -19.839 8.657 5.210 1.00 72.88 97 GLN A C 1
ATOM 779 O O . GLN A 1 97 ? -19.795 9.776 4.707 1.00 72.88 97 GLN A O 1
ATOM 784 N N . SER A 1 98 ? -19.209 7.615 4.657 1.00 73.50 98 SER A N 1
ATOM 785 C CA . SER A 1 98 ? -18.469 7.734 3.390 1.00 73.50 98 SER A CA 1
ATOM 786 C C . SER A 1 98 ? -19.383 8.022 2.196 1.00 73.50 98 SER A C 1
ATOM 788 O O . SER A 1 98 ? -18.956 8.654 1.234 1.00 73.50 98 SER A O 1
ATOM 790 N N . MET A 1 99 ? -20.652 7.617 2.280 1.00 79.62 99 MET A N 1
ATOM 791 C CA . MET A 1 99 ? -21.701 7.949 1.314 1.00 79.62 99 MET A CA 1
ATOM 792 C C . MET A 1 99 ? -22.375 9.312 1.572 1.00 79.62 99 MET A C 1
ATOM 794 O O . MET A 1 99 ? -23.266 9.694 0.819 1.00 79.62 99 MET A O 1
ATOM 798 N N . GLY A 1 100 ? -21.966 10.053 2.610 1.00 70.69 100 GLY A N 1
ATOM 799 C CA . GLY A 1 100 ? -22.496 11.385 2.926 1.00 70.69 100 GLY A CA 1
ATOM 800 C C . GLY A 1 100 ? -23.851 11.399 3.642 1.00 70.69 100 GLY A C 1
ATOM 801 O O . GLY A 1 100 ? -24.480 12.450 3.726 1.00 70.69 100 GLY A O 1
ATOM 802 N N . TYR A 1 101 ? -24.317 10.259 4.162 1.00 74.62 101 TYR A N 1
ATOM 803 C CA . TYR A 1 101 ? -25.547 10.183 4.952 1.00 74.62 101 TYR A CA 1
ATOM 804 C C . TYR A 1 101 ? -25.279 10.442 6.439 1.00 74.62 101 TYR A C 1
ATOM 806 O O . TYR A 1 101 ? -24.294 9.950 6.994 1.00 74.62 101 TYR A O 1
ATOM 814 N N . ASP A 1 102 ? -26.214 11.120 7.112 1.00 62.12 102 ASP A N 1
ATOM 815 C CA . ASP A 1 102 ? -26.179 11.275 8.568 1.00 62.12 102 ASP A CA 1
ATOM 816 C C . ASP A 1 102 ? -26.234 9.909 9.278 1.00 62.12 102 ASP A C 1
ATOM 818 O O . ASP A 1 102 ? -26.999 8.993 8.917 1.00 62.12 102 ASP A O 1
ATOM 822 N N . THR A 1 103 ? -25.382 9.766 10.294 1.00 62.53 103 THR A N 1
ATOM 823 C CA . THR A 1 103 ? -25.248 8.556 11.106 1.00 62.53 103 THR A CA 1
ATOM 824 C C . THR A 1 103 ? -26.172 8.626 12.320 1.00 62.53 103 THR A C 1
ATOM 826 O O . THR A 1 103 ? -26.323 9.656 12.978 1.00 62.53 103 THR A O 1
ATOM 829 N N . THR A 1 104 ? -26.829 7.512 12.642 1.00 57.00 104 THR A N 1
ATOM 830 C CA . THR A 1 104 ? -27.651 7.410 13.851 1.00 57.00 104 THR A CA 1
ATOM 831 C C . THR A 1 104 ? -26.733 7.208 15.053 1.00 57.00 104 THR A C 1
ATOM 833 O O . THR A 1 104 ? -26.117 6.153 15.202 1.00 57.00 104 THR A O 1
ATOM 836 N N . ASN A 1 105 ? -26.638 8.236 15.902 1.00 53.28 105 ASN A N 1
ATOM 837 C CA . ASN A 1 105 ? -25.814 8.281 17.112 1.00 53.28 105 ASN A CA 1
ATOM 838 C C . ASN A 1 105 ? -26.247 7.236 18.156 1.00 53.28 105 ASN A C 1
ATOM 840 O O . ASN A 1 105 ? -26.929 7.546 19.129 1.00 53.28 105 ASN A O 1
ATOM 844 N N . GLN A 1 106 ? -25.803 5.993 17.996 1.00 56.50 106 GLN A N 1
ATOM 845 C CA . GLN A 1 106 ? -25.837 4.969 19.045 1.00 56.50 106 GLN A CA 1
ATOM 846 C C . GLN A 1 106 ? -24.504 4.955 19.820 1.00 56.50 106 GLN A C 1
ATOM 848 O O . GLN A 1 106 ? -23.869 3.919 19.968 1.00 56.50 106 GLN A O 1
ATOM 853 N N . GLY A 1 107 ? -24.043 6.125 20.279 1.00 53.97 107 GLY A N 1
ATOM 854 C CA . GLY A 1 107 ? -22.909 6.261 21.210 1.00 53.97 107 GLY A CA 1
ATOM 855 C C . GLY A 1 107 ? -21.490 6.221 20.619 1.00 53.97 107 GLY A C 1
ATOM 856 O O . GLY A 1 107 ? -20.554 6.616 21.307 1.00 53.97 107 GLY A O 1
ATOM 857 N N . LEU A 1 108 ? -21.306 5.828 19.357 1.00 56.38 108 LEU A N 1
ATOM 858 C CA . LEU A 1 108 ? -19.999 5.813 18.681 1.00 56.38 108 LEU A CA 1
ATOM 859 C C . LEU A 1 108 ? -19.833 7.041 17.775 1.00 56.38 108 LEU A C 1
ATOM 861 O O . LEU A 1 108 ? -20.131 7.000 16.582 1.00 56.38 108 LEU A O 1
ATOM 865 N N . GLN A 1 109 ? -19.349 8.149 18.340 1.00 57.03 109 GLN A N 1
ATOM 866 C CA . GLN A 1 109 ? -18.969 9.326 17.556 1.00 57.03 109 GLN A CA 1
ATOM 867 C C . GLN A 1 109 ? -17.541 9.173 17.014 1.00 57.03 109 GLN A C 1
ATOM 869 O O . GLN A 1 109 ? -16.568 9.593 17.639 1.00 57.03 109 GLN A O 1
ATOM 874 N N . PHE A 1 110 ? -17.414 8.599 15.815 1.00 59.47 110 PHE A N 1
ATOM 875 C CA . PHE A 1 110 ? -16.126 8.439 15.122 1.00 59.47 110 PHE A CA 1
ATOM 876 C C . PHE A 1 110 ? -15.396 9.762 14.866 1.00 59.47 110 PHE A C 1
ATOM 878 O O . PHE A 1 110 ? -14.169 9.778 14.832 1.00 59.47 110 PHE A O 1
ATOM 885 N N . LYS A 1 111 ? -16.134 10.876 14.778 1.00 58.56 111 LYS A N 1
ATOM 886 C CA . LYS A 1 111 ? -15.587 12.231 14.613 1.00 58.56 111 LYS A CA 1
ATOM 887 C C . LYS A 1 111 ? -14.631 12.653 15.741 1.00 58.56 111 LYS A C 1
ATOM 889 O O . LYS A 1 111 ? -13.758 13.471 15.502 1.00 58.56 111 LYS A O 1
ATOM 894 N N . TYR A 1 112 ? -14.779 12.095 16.946 1.00 60.62 112 TYR A N 1
ATOM 895 C CA . TYR A 1 112 ? -13.882 12.368 18.079 1.00 60.62 112 TYR A CA 1
ATOM 896 C C . TYR A 1 112 ? -12.767 11.326 18.250 1.00 60.62 112 TYR A C 1
ATOM 898 O O . TYR A 1 112 ? -11.790 11.591 18.942 1.00 60.62 112 TYR A O 1
ATOM 906 N N . LEU A 1 113 ? -12.902 10.144 17.640 1.00 64.56 113 LEU A N 1
ATOM 907 C CA . LEU A 1 113 ? -11.883 9.084 17.677 1.00 64.56 113 LEU A CA 1
ATOM 908 C C . LEU A 1 113 ? -10.859 9.225 16.548 1.00 64.56 113 LEU A C 1
ATOM 910 O O . LEU A 1 113 ? -9.728 8.761 16.670 1.00 64.56 113 LEU A O 1
ATOM 914 N N . ILE A 1 114 ? -11.272 9.850 15.450 1.00 67.50 114 ILE A N 1
ATOM 915 C CA . ILE A 1 114 ? -10.448 10.147 14.290 1.00 67.50 114 ILE A CA 1
ATOM 916 C C . ILE A 1 114 ? -10.387 11.665 14.194 1.00 67.50 114 ILE A C 1
ATOM 918 O O . ILE A 1 114 ? -11.214 12.297 13.541 1.00 67.50 114 ILE A O 1
ATOM 922 N N . ASP A 1 115 ? -9.437 12.242 14.919 1.00 71.38 115 ASP A N 1
ATOM 923 C CA . ASP A 1 115 ? -9.166 13.667 14.839 1.00 71.38 115 ASP A CA 1
ATOM 924 C C . ASP A 1 115 ? -8.510 13.985 13.483 1.00 71.38 115 ASP A C 1
ATOM 926 O O . ASP A 1 115 ? -7.612 13.287 13.000 1.00 71.38 115 ASP A O 1
ATOM 930 N N . GLU A 1 116 ? -9.003 15.031 12.828 1.00 73.69 116 GLU A N 1
ATOM 931 C CA . GLU A 1 116 ? -8.637 15.385 11.454 1.00 73.69 116 GLU A CA 1
ATOM 932 C C . GLU A 1 116 ? -7.140 15.710 11.343 1.00 73.69 116 GLU A C 1
ATOM 934 O O . GLU A 1 116 ? -6.479 15.336 10.372 1.00 73.69 116 GLU A O 1
ATOM 939 N N . ASN A 1 117 ? -6.563 16.278 12.407 1.00 74.56 117 ASN A N 1
ATOM 940 C CA . ASN A 1 117 ? -5.133 16.562 12.486 1.00 74.56 117 ASN A CA 1
ATOM 941 C C . ASN A 1 117 ? -4.276 15.294 12.618 1.00 74.56 117 ASN A C 1
ATOM 943 O O . ASN A 1 117 ? -3.153 15.258 12.108 1.00 74.56 117 ASN A O 1
ATOM 947 N N . THR A 1 118 ? -4.761 14.249 13.296 1.00 74.69 118 THR A N 1
ATOM 948 C CA . THR A 1 118 ? -4.040 12.966 13.378 1.00 74.69 118 THR A CA 1
ATOM 949 C C . THR A 1 118 ? -4.153 12.177 12.081 1.00 74.69 118 THR A C 1
ATOM 951 O O . THR A 1 118 ? -3.166 11.570 11.656 1.00 74.69 118 THR A O 1
ATOM 954 N N . LEU A 1 119 ? -5.309 12.230 11.412 1.00 77.94 119 LEU A N 1
ATOM 955 C CA . LEU A 1 119 ? -5.478 11.621 10.096 1.00 77.94 119 LEU A CA 1
ATOM 956 C C . LEU A 1 119 ? -4.591 12.309 9.051 1.00 77.94 119 LEU A C 1
ATOM 958 O O . LEU A 1 119 ? -3.893 11.620 8.314 1.00 77.94 119 LEU A O 1
ATOM 962 N N . GLY A 1 120 ? -4.551 13.646 9.042 1.00 80.25 120 GLY A N 1
ATOM 963 C CA . GLY A 1 120 ? -3.695 14.427 8.148 1.00 80.25 120 GLY A CA 1
ATOM 964 C C . GLY A 1 120 ? -2.220 14.054 8.287 1.00 80.25 120 GLY A C 1
ATOM 965 O O . GLY A 1 120 ? -1.587 13.695 7.299 1.00 80.25 120 GLY A O 1
ATOM 966 N N . LYS A 1 121 ? -1.703 14.008 9.522 1.00 83.12 121 LYS A N 1
ATOM 967 C CA . LYS A 1 121 ? -0.307 13.616 9.790 1.00 83.12 121 LYS A CA 1
ATOM 968 C C . LYS A 1 121 ? -0.002 12.173 9.391 1.00 83.12 121 LYS A C 1
ATOM 970 O O . LYS A 1 121 ? 1.042 11.907 8.808 1.00 83.12 121 LYS A O 1
ATOM 975 N N . MET A 1 122 ? -0.906 11.230 9.673 1.00 81.88 122 MET A N 1
ATOM 976 C CA . MET A 1 122 ? -0.704 9.829 9.290 1.00 81.88 122 MET A CA 1
ATOM 977 C C . MET A 1 122 ? -0.741 9.647 7.769 1.00 81.88 122 MET A C 1
ATOM 979 O O . MET A 1 122 ? 0.059 8.889 7.220 1.00 81.88 122 MET A O 1
ATOM 983 N N . VAL A 1 123 ? -1.669 10.323 7.091 1.00 86.81 123 VAL A N 1
ATOM 984 C CA . VAL A 1 123 ? -1.784 10.300 5.632 1.00 86.81 123 VAL A CA 1
ATOM 985 C C . VAL A 1 123 ? -0.540 10.918 5.005 1.00 86.81 123 VAL A C 1
ATOM 987 O O . VAL A 1 123 ? 0.044 10.294 4.127 1.00 86.81 123 VAL A O 1
ATOM 990 N N . GLU A 1 124 ? -0.080 12.067 5.493 1.00 87.75 124 GLU A N 1
ATOM 991 C CA . GLU A 1 124 ? 1.120 12.736 4.990 1.00 87.75 124 GLU A CA 1
ATOM 992 C C . GLU A 1 124 ? 2.379 11.878 5.187 1.00 87.75 124 GLU A C 1
ATOM 994 O O . GLU A 1 124 ? 3.103 11.645 4.223 1.00 87.75 124 GLU A O 1
ATOM 999 N N . ASP A 1 125 ? 2.579 11.272 6.361 1.00 86.75 125 ASP A N 1
ATOM 1000 C CA . ASP A 1 125 ? 3.718 10.379 6.620 1.00 86.75 125 ASP A CA 1
ATOM 1001 C C . ASP A 1 125 ? 3.700 9.116 5.738 1.00 86.75 125 ASP A C 1
ATOM 1003 O O . ASP A 1 125 ? 4.737 8.663 5.234 1.00 86.75 125 ASP A O 1
ATOM 1007 N N . LYS A 1 126 ? 2.522 8.507 5.537 1.00 88.31 126 LYS A N 1
ATOM 1008 C CA . LYS A 1 126 ? 2.382 7.313 4.685 1.00 88.31 126 LYS A CA 1
ATOM 1009 C C . LYS A 1 126 ? 2.550 7.657 3.212 1.00 88.31 126 LYS A C 1
ATOM 1011 O O . LYS A 1 126 ? 3.248 6.928 2.507 1.00 88.31 126 LYS A O 1
ATOM 1016 N N . LEU A 1 127 ? 1.938 8.748 2.759 1.00 90.38 127 LEU A N 1
ATOM 1017 C CA . LEU A 1 127 ? 2.059 9.228 1.389 1.00 90.38 127 LEU A CA 1
ATOM 1018 C C . LEU A 1 127 ? 3.489 9.659 1.093 1.00 90.38 127 LEU A C 1
ATOM 1020 O O . LEU A 1 127 ? 4.004 9.273 0.054 1.00 90.38 127 LEU A O 1
ATOM 1024 N N . PHE A 1 128 ? 4.170 10.351 2.007 1.00 88.38 128 PHE A N 1
ATOM 1025 C CA . PHE A 1 128 ? 5.569 10.738 1.835 1.00 88.38 128 PHE A CA 1
ATOM 1026 C C . PHE A 1 128 ? 6.479 9.513 1.729 1.00 88.38 128 PHE A C 1
ATOM 1028 O O . PHE A 1 128 ? 7.337 9.444 0.850 1.00 88.38 128 PHE A O 1
ATOM 1035 N N . LYS A 1 129 ? 6.253 8.486 2.557 1.00 89.69 129 LYS A N 1
ATOM 1036 C CA . LYS A 1 129 ? 7.002 7.225 2.469 1.00 89.69 129 LYS A CA 1
ATOM 1037 C C . LYS A 1 129 ? 6.748 6.48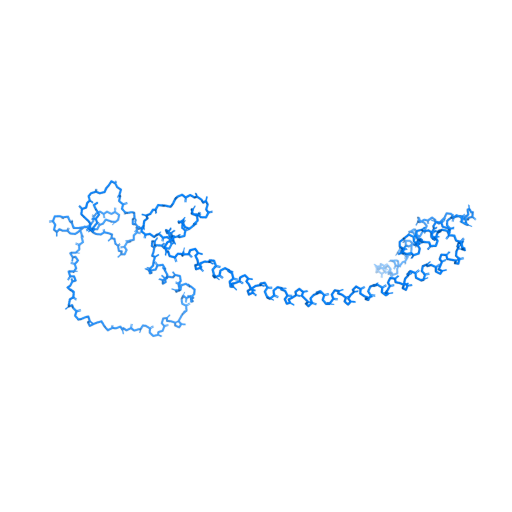3 1.152 1.00 89.69 129 LYS A C 1
ATOM 1039 O O . LYS A 1 129 ? 7.690 5.965 0.550 1.00 89.69 129 LYS A O 1
ATOM 1044 N N . LEU A 1 130 ? 5.495 6.431 0.699 1.00 90.44 130 LEU A N 1
ATOM 1045 C CA . LEU A 1 130 ? 5.132 5.849 -0.597 1.00 90.44 130 LEU A CA 1
ATOM 1046 C C . LEU A 1 130 ? 5.738 6.647 -1.756 1.00 90.44 130 LEU A C 1
ATOM 1048 O O . LEU A 1 130 ? 6.280 6.057 -2.687 1.00 90.44 130 LEU A O 1
ATOM 1052 N N . TRP A 1 131 ? 5.716 7.974 -1.664 1.00 90.50 131 TRP A N 1
ATOM 1053 C CA . TRP A 1 131 ? 6.290 8.886 -2.645 1.00 90.50 131 TRP A CA 1
ATOM 1054 C C . TRP A 1 131 ? 7.814 8.757 -2.723 1.00 90.50 131 TRP A C 1
ATOM 1056 O O . TRP A 1 131 ? 8.384 8.708 -3.812 1.00 90.50 131 TRP A O 1
ATOM 1066 N N . GLY A 1 132 ? 8.490 8.605 -1.583 1.00 90.69 132 GLY A N 1
ATOM 1067 C CA . GLY A 1 132 ? 9.932 8.365 -1.526 1.00 90.69 132 GLY A CA 1
ATOM 1068 C C . GLY A 1 132 ? 10.341 7.053 -2.205 1.00 90.69 132 GLY A C 1
ATOM 1069 O O . GLY A 1 132 ? 11.289 7.019 -2.991 1.00 90.69 132 GLY A O 1
ATOM 1070 N N . TRP A 1 133 ? 9.595 5.966 -1.984 1.00 88.19 133 TRP A N 1
ATOM 1071 C CA . TRP A 1 133 ? 9.866 4.712 -2.695 1.00 88.19 133 TRP A CA 1
ATOM 1072 C C . TRP A 1 133 ? 9.522 4.832 -4.190 1.00 88.19 133 TRP A C 1
ATOM 1074 O O . TRP A 1 133 ? 10.331 4.460 -5.041 1.00 88.19 133 TRP A O 1
ATOM 1084 N N . PHE A 1 134 ? 8.379 5.425 -4.543 1.00 91.44 134 PHE A N 1
ATOM 1085 C CA . PHE A 1 134 ? 7.989 5.612 -5.943 1.00 91.44 134 PHE A CA 1
ATOM 1086 C C . PHE A 1 134 ? 9.023 6.422 -6.735 1.00 91.44 134 PHE A C 1
ATOM 1088 O O . PHE A 1 134 ? 9.404 6.028 -7.836 1.00 91.44 134 PHE A O 1
ATOM 1095 N N . THR A 1 135 ? 9.544 7.505 -6.158 1.00 91.62 135 THR A N 1
ATOM 1096 C CA . THR A 1 135 ? 10.602 8.308 -6.788 1.00 91.62 135 THR A CA 1
ATOM 1097 C C . THR A 1 135 ? 11.904 7.525 -6.939 1.00 91.62 135 THR A C 1
ATOM 1099 O O . THR A 1 135 ? 12.542 7.639 -7.978 1.00 91.62 135 THR A O 1
ATOM 1102 N N . THR A 1 136 ? 12.263 6.663 -5.982 1.00 90.06 136 THR A N 1
ATOM 1103 C CA . THR A 1 136 ? 13.442 5.779 -6.081 1.00 90.06 136 THR A CA 1
ATOM 1104 C C . THR A 1 136 ? 13.318 4.773 -7.233 1.00 90.06 136 THR A C 1
ATOM 1106 O O . THR A 1 136 ? 14.282 4.521 -7.953 1.00 90.06 136 THR A O 1
ATOM 1109 N N . ILE A 1 137 ? 12.124 4.213 -7.455 1.00 92.12 137 ILE A N 1
ATOM 1110 C CA . ILE A 1 137 ? 11.866 3.357 -8.626 1.00 92.12 137 ILE A CA 1
ATOM 1111 C C . ILE A 1 137 ? 11.912 4.198 -9.906 1.00 92.12 137 ILE A C 1
ATOM 1113 O O . ILE A 1 137 ? 12.533 3.801 -10.891 1.00 92.12 137 ILE A O 1
ATOM 1117 N N . GLY A 1 138 ? 11.277 5.371 -9.891 1.00 92.75 138 GLY A N 1
ATOM 1118 C CA . GLY A 1 138 ? 11.216 6.275 -11.034 1.00 92.75 138 GLY A CA 1
ATOM 1119 C C . GLY A 1 138 ? 12.594 6.736 -11.506 1.00 92.75 138 GLY A C 1
ATOM 1120 O O . GLY A 1 138 ? 12.852 6.737 -12.706 1.00 92.75 138 GLY A O 1
ATOM 1121 N N . THR A 1 139 ? 13.509 7.067 -10.591 1.00 92.88 139 THR A N 1
ATOM 1122 C CA . THR A 1 139 ? 14.883 7.464 -10.935 1.00 92.88 139 THR A CA 1
ATOM 1123 C C . THR A 1 139 ? 15.680 6.307 -11.530 1.00 92.88 139 THR A C 1
ATOM 1125 O O . THR A 1 139 ? 16.374 6.507 -12.527 1.00 92.88 139 THR A O 1
ATOM 1128 N N . PHE A 1 140 ? 15.530 5.089 -11.001 1.00 92.88 140 PHE A N 1
ATOM 1129 C CA . PHE A 1 140 ? 16.158 3.892 -11.565 1.00 92.88 140 PHE A CA 1
ATOM 1130 C C . PHE A 1 140 ? 15.657 3.592 -12.988 1.00 92.88 140 PHE A C 1
ATOM 1132 O O . PHE A 1 140 ? 16.455 3.410 -13.910 1.00 92.88 140 PHE A O 1
ATOM 1139 N N . VAL A 1 141 ? 14.335 3.605 -13.191 1.00 94.00 141 VAL A N 1
ATOM 1140 C CA . VAL A 1 141 ? 13.715 3.364 -14.506 1.00 94.00 141 VAL A CA 1
ATOM 1141 C C . VAL A 1 141 ? 14.066 4.474 -15.497 1.00 94.00 141 VAL A C 1
ATOM 1143 O O . VAL A 1 141 ? 14.366 4.180 -16.651 1.00 94.00 141 VAL A O 1
ATOM 1146 N N . SER A 1 142 ? 14.082 5.734 -15.056 1.00 94.69 142 SER A N 1
ATOM 1147 C CA . SER A 1 142 ? 14.481 6.881 -15.879 1.00 94.69 142 SER A CA 1
ATOM 1148 C C . SER A 1 142 ? 15.936 6.765 -16.342 1.00 94.69 142 SER A C 1
ATOM 1150 O O . SER A 1 142 ? 16.222 6.973 -17.520 1.00 94.69 142 SER A O 1
ATOM 1152 N N . GLY A 1 143 ? 16.847 6.334 -15.462 1.00 94.19 143 GLY A N 1
ATOM 1153 C CA . GLY A 1 143 ? 18.237 6.059 -15.830 1.00 94.19 143 GLY A CA 1
ATOM 1154 C C . GLY A 1 143 ? 18.361 4.965 -16.896 1.00 94.19 143 GLY A C 1
ATOM 1155 O O . GLY A 1 143 ? 19.053 5.150 -17.899 1.00 94.19 143 GLY A O 1
ATOM 1156 N N . LEU A 1 144 ? 17.640 3.851 -16.728 1.00 95.25 144 LEU A N 1
ATOM 1157 C CA . LEU A 1 144 ? 17.645 2.745 -17.692 1.00 95.25 144 LEU A CA 1
ATOM 1158 C C . LEU A 1 144 ? 17.016 3.148 -19.037 1.00 95.25 144 LEU A C 1
ATOM 1160 O O . LEU A 1 144 ? 17.555 2.815 -20.094 1.00 95.25 144 LEU A O 1
ATOM 1164 N N . MET A 1 145 ? 15.931 3.928 -19.006 1.00 95.00 145 MET A N 1
ATOM 1165 C CA . MET A 1 145 ? 15.326 4.512 -20.205 1.00 95.00 145 MET A CA 1
ATOM 1166 C C . MET A 1 145 ? 16.268 5.487 -20.907 1.00 95.00 145 MET A C 1
ATOM 1168 O O . MET A 1 145 ? 16.362 5.447 -22.130 1.00 95.00 145 MET A O 1
ATOM 1172 N N . GLY A 1 146 ? 17.006 6.317 -20.169 1.00 95.69 146 GLY A N 1
ATOM 1173 C CA . GLY A 1 146 ? 18.000 7.226 -20.740 1.00 95.69 146 GLY A CA 1
ATOM 1174 C C . GLY A 1 146 ? 19.077 6.478 -21.528 1.00 95.69 146 GLY A C 1
ATOM 1175 O O . GLY A 1 146 ? 19.344 6.812 -22.682 1.00 95.69 146 GLY A O 1
ATOM 1176 N N . ILE A 1 147 ? 19.632 5.407 -20.952 1.00 95.31 147 ILE A N 1
ATOM 1177 C CA . ILE A 1 147 ? 20.619 4.550 -21.629 1.00 95.31 147 ILE A CA 1
ATOM 1178 C C . ILE A 1 147 ? 20.010 3.893 -22.876 1.00 95.31 147 ILE A C 1
ATOM 1180 O O . ILE A 1 147 ? 20.625 3.902 -23.944 1.00 95.31 147 ILE A O 1
ATOM 1184 N N . PHE A 1 148 ? 18.786 3.367 -22.769 1.00 95.94 148 PHE A N 1
ATOM 1185 C CA . PHE A 1 148 ? 18.070 2.780 -23.903 1.00 95.94 148 PHE A CA 1
ATOM 1186 C C . PHE A 1 148 ? 17.842 3.794 -25.033 1.00 95.94 148 PHE A C 1
ATOM 1188 O O . PHE A 1 148 ? 18.060 3.468 -26.200 1.00 95.94 148 PHE A O 1
ATOM 1195 N N . PHE A 1 149 ? 17.463 5.030 -24.701 1.00 96.25 149 PHE A N 1
ATOM 1196 C CA . PHE A 1 149 ? 17.283 6.112 -25.668 1.00 96.25 149 PHE A CA 1
ATOM 1197 C C . PHE A 1 149 ? 18.585 6.476 -26.379 1.00 96.25 149 PHE A C 1
ATOM 1199 O O . PHE A 1 149 ? 18.575 6.615 -27.599 1.00 96.25 149 PHE A O 1
ATOM 1206 N N . VAL A 1 150 ? 19.707 6.580 -25.660 1.00 95.69 150 VAL A N 1
ATOM 1207 C CA . VAL A 1 150 ? 21.018 6.857 -26.274 1.00 95.69 150 VAL A CA 1
ATOM 1208 C C . VAL A 1 150 ? 21.428 5.723 -27.218 1.00 95.69 150 VAL A C 1
ATOM 1210 O O . VAL A 1 150 ? 21.826 5.984 -28.353 1.00 95.69 150 VAL A O 1
ATOM 1213 N N . ALA A 1 151 ? 21.265 4.464 -26.804 1.00 95.00 151 ALA A N 1
ATOM 1214 C CA . ALA A 1 151 ? 21.541 3.313 -27.664 1.00 95.00 151 ALA A CA 1
ATOM 1215 C C . ALA A 1 151 ? 20.648 3.306 -28.919 1.00 95.00 151 ALA A C 1
ATOM 1217 O O . ALA A 1 151 ? 21.131 3.087 -30.032 1.00 95.00 151 ALA A O 1
ATOM 1218 N N . LYS A 1 152 ? 19.351 3.605 -28.762 1.00 91.88 152 LYS A N 1
ATOM 1219 C CA . LYS A 1 152 ? 18.409 3.739 -29.882 1.00 91.88 152 LYS A CA 1
ATOM 1220 C C . LYS A 1 152 ? 18.751 4.907 -30.803 1.00 91.88 152 LYS A C 1
ATOM 1222 O O . LYS A 1 152 ? 18.608 4.761 -32.015 1.00 91.88 152 LYS A O 1
ATOM 1227 N N . LEU A 1 153 ? 19.230 6.026 -30.266 1.00 93.81 153 LEU A N 1
ATOM 1228 C CA . LEU A 1 153 ? 19.662 7.181 -31.050 1.00 93.81 153 LEU A CA 1
ATOM 1229 C C . LEU A 1 153 ? 20.860 6.821 -31.939 1.00 93.81 153 LEU A C 1
ATOM 1231 O O . LEU A 1 153 ? 20.827 7.097 -33.134 1.00 93.81 153 LEU A O 1
ATOM 1235 N N . ILE A 1 154 ? 21.873 6.146 -31.383 1.00 94.06 154 ILE A N 1
ATOM 1236 C CA . ILE A 1 154 ? 23.047 5.686 -32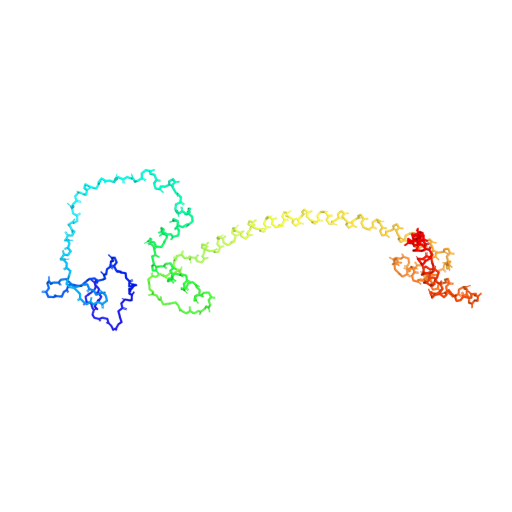.143 1.00 94.06 154 ILE A CA 1
ATOM 1237 C C . ILE A 1 154 ? 22.623 4.723 -33.256 1.00 94.06 154 ILE A C 1
ATOM 1239 O O . ILE A 1 154 ? 23.019 4.911 -34.405 1.00 94.06 154 ILE A O 1
ATOM 1243 N N . LEU A 1 155 ? 21.779 3.731 -32.942 1.00 90.44 155 LEU A N 1
ATOM 1244 C CA . LEU A 1 155 ? 21.270 2.786 -33.940 1.00 90.44 155 LEU A CA 1
ATOM 1245 C C . LEU A 1 155 ? 20.524 3.510 -35.072 1.00 90.44 155 LEU A C 1
ATOM 1247 O O . LEU A 1 155 ? 20.763 3.239 -36.244 1.00 90.44 155 LEU A O 1
ATOM 1251 N N . THR A 1 156 ? 19.701 4.502 -34.726 1.00 89.88 156 THR A N 1
ATOM 1252 C CA . THR A 1 156 ? 18.957 5.306 -35.707 1.00 89.88 156 THR A CA 1
ATOM 1253 C C . THR A 1 156 ? 19.890 6.098 -36.625 1.00 89.88 156 THR A C 1
ATOM 1255 O O . THR A 1 156 ? 19.613 6.206 -37.818 1.00 89.88 156 THR A O 1
ATOM 1258 N N . LEU A 1 157 ? 21.007 6.633 -36.117 1.00 90.25 157 LEU A N 1
ATOM 1259 C CA . LEU A 1 157 ? 21.998 7.333 -36.943 1.00 90.25 157 LEU A CA 1
ATOM 1260 C C . LEU A 1 157 ? 22.693 6.393 -37.935 1.00 90.25 157 LEU A C 1
ATOM 1262 O O . LEU A 1 157 ? 22.880 6.772 -39.091 1.00 90.25 157 LEU A O 1
ATOM 1266 N N . VAL A 1 158 ? 23.039 5.173 -37.509 1.00 91.12 158 VAL A N 1
ATOM 1267 C CA . VAL A 1 158 ? 23.638 4.155 -38.389 1.00 91.12 158 VAL A CA 1
ATOM 1268 C C . VAL A 1 158 ? 22.659 3.757 -39.493 1.00 91.12 158 VAL A C 1
ATOM 1270 O O . VAL A 1 158 ? 23.015 3.820 -40.670 1.00 91.12 158 VAL A O 1
ATOM 1273 N N . ASP A 1 159 ? 21.413 3.440 -39.132 1.00 87.38 159 ASP A N 1
ATOM 1274 C CA . ASP A 1 159 ? 20.363 3.087 -40.094 1.00 87.38 159 ASP A CA 1
ATOM 1275 C C . ASP A 1 159 ? 20.094 4.237 -41.073 1.00 87.38 159 ASP A C 1
ATOM 1277 O O . ASP A 1 159 ? 19.982 4.025 -42.280 1.00 87.38 159 ASP A O 1
ATOM 1281 N N . THR A 1 160 ? 20.048 5.474 -40.573 1.00 89.12 160 THR A N 1
ATOM 1282 C CA . THR A 1 160 ? 19.895 6.678 -41.401 1.00 89.12 160 THR A CA 1
ATOM 1283 C C . THR A 1 160 ? 21.065 6.834 -42.371 1.00 89.12 160 THR A C 1
ATOM 1285 O O . THR A 1 160 ? 20.844 7.113 -43.547 1.00 89.12 160 THR A O 1
ATOM 1288 N N . GLY A 1 161 ? 22.302 6.612 -41.917 1.00 87.38 161 GLY A N 1
ATOM 1289 C CA . GLY A 1 161 ? 23.492 6.644 -42.766 1.00 87.38 161 GLY A CA 1
ATOM 1290 C C . GLY A 1 161 ? 23.419 5.625 -43.904 1.00 87.38 161 GLY A C 1
ATOM 1291 O O . GLY A 1 161 ? 23.566 6.002 -45.065 1.00 87.38 161 GLY A O 1
ATOM 1292 N N . ILE A 1 162 ? 23.099 4.365 -43.587 1.00 88.31 162 ILE A N 1
ATOM 1293 C CA . ILE A 1 162 ? 22.932 3.286 -44.577 1.00 88.31 162 ILE A CA 1
ATOM 1294 C C . ILE A 1 162 ? 21.829 3.640 -45.585 1.00 88.31 162 ILE A C 1
ATOM 1296 O O . ILE A 1 162 ? 22.035 3.538 -46.796 1.00 88.31 162 ILE A O 1
ATOM 1300 N N . ASN A 1 163 ? 20.679 4.114 -45.100 1.00 85.75 163 ASN A N 1
ATOM 1301 C CA . ASN A 1 163 ? 19.546 4.514 -45.934 1.00 85.75 163 ASN A CA 1
ATOM 1302 C C . ASN A 1 163 ? 19.908 5.665 -46.883 1.00 85.75 163 ASN A C 1
ATOM 1304 O O . ASN A 1 163 ? 19.578 5.609 -48.068 1.00 85.75 163 ASN A O 1
ATOM 1308 N N . ILE A 1 164 ? 20.617 6.689 -46.393 1.00 85.56 164 ILE A N 1
ATOM 1309 C CA . ILE A 1 164 ? 21.086 7.817 -47.210 1.00 85.56 164 ILE A CA 1
ATOM 1310 C C . ILE A 1 164 ? 22.096 7.342 -48.258 1.00 85.56 164 ILE A C 1
ATOM 1312 O O . ILE A 1 164 ? 21.986 7.749 -49.414 1.00 85.56 164 ILE A O 1
ATOM 1316 N N . THR A 1 165 ? 23.045 6.466 -47.904 1.00 84.56 165 THR A N 1
ATOM 1317 C CA . THR A 1 165 ? 24.001 5.896 -48.869 1.00 84.56 165 THR A CA 1
ATOM 1318 C C . THR A 1 165 ? 23.281 5.135 -49.982 1.00 84.56 165 THR A C 1
ATOM 1320 O O . THR A 1 165 ? 23.586 5.339 -51.158 1.00 84.56 165 THR A O 1
ATOM 1323 N N . PHE A 1 166 ? 22.283 4.321 -49.639 1.00 81.88 166 PHE A N 1
ATOM 1324 C CA . PHE A 1 166 ? 21.499 3.568 -50.618 1.00 81.88 166 PHE A CA 1
ATOM 1325 C C . PHE A 1 166 ? 20.669 4.492 -51.529 1.00 81.88 166 PHE A C 1
ATOM 1327 O O . PHE A 1 166 ? 20.660 4.350 -52.754 1.00 81.88 166 PHE A O 1
ATOM 1334 N N . LEU A 1 167 ? 20.010 5.500 -50.951 1.00 83.56 167 LEU A N 1
ATOM 1335 C CA . LEU A 1 167 ? 19.278 6.526 -51.703 1.00 83.56 167 LEU A CA 1
ATOM 1336 C C . LEU A 1 167 ? 20.196 7.322 -52.639 1.00 83.56 167 LEU A C 1
ATOM 1338 O O . LEU A 1 167 ? 19.807 7.589 -53.776 1.00 83.56 167 LEU A O 1
ATOM 1342 N N . TYR A 1 168 ? 21.408 7.663 -52.196 1.00 83.62 168 TYR A N 1
ATOM 1343 C CA . TYR A 1 168 ? 22.390 8.392 -53.000 1.00 83.62 168 TYR A CA 1
ATOM 1344 C C . TYR A 1 168 ? 22.850 7.572 -54.207 1.00 83.62 168 TYR A C 1
ATOM 1346 O O . TYR A 1 168 ? 22.908 8.101 -55.314 1.00 83.62 168 TYR A O 1
ATOM 1354 N N . GLN A 1 169 ? 23.085 6.269 -54.025 1.00 79.69 169 GLN A N 1
ATOM 1355 C CA . GLN A 1 169 ? 23.411 5.361 -55.130 1.00 79.69 169 GLN A CA 1
ATOM 1356 C C . GLN A 1 169 ? 22.266 5.220 -56.147 1.00 79.69 169 GLN A C 1
ATOM 1358 O O . GLN A 1 169 ? 22.528 5.026 -57.330 1.00 79.69 169 GLN A O 1
ATOM 1363 N N . THR A 1 170 ? 21.007 5.342 -55.711 1.00 78.75 170 THR A N 1
ATOM 1364 C CA . THR A 1 170 ? 19.836 5.080 -56.568 1.00 78.75 170 THR A CA 1
ATOM 1365 C C . THR A 1 170 ? 19.311 6.334 -57.283 1.00 78.75 170 THR A C 1
ATOM 1367 O O . THR A 1 170 ? 18.843 6.251 -58.415 1.00 78.75 170 THR A O 1
ATOM 1370 N N . PHE A 1 171 ? 19.351 7.502 -56.633 1.00 76.88 171 PHE A N 1
ATOM 1371 C CA . PHE A 1 171 ? 18.758 8.750 -57.141 1.00 76.88 171 PHE A CA 1
ATOM 1372 C C . PHE A 1 171 ? 19.759 9.906 -57.307 1.00 76.88 171 PHE A C 1
ATOM 1374 O O . PHE A 1 171 ? 19.370 10.960 -57.816 1.00 76.88 171 PHE A O 1
ATOM 1381 N N . GLY A 1 172 ? 21.016 9.752 -56.874 1.00 75.69 172 GLY A N 1
ATOM 1382 C CA . GLY A 1 172 ? 22.010 10.829 -56.864 1.00 75.69 172 GLY A CA 1
ATOM 1383 C C . GLY A 1 172 ? 21.673 11.954 -55.874 1.00 75.69 172 GLY A C 1
ATOM 1384 O O . GLY A 1 172 ? 21.026 11.734 -54.848 1.00 75.69 172 GLY A O 1
ATOM 1385 N N . TRP A 1 173 ? 22.106 13.186 -56.170 1.00 70.12 173 TRP A N 1
ATOM 1386 C CA . TRP A 1 173 ? 21.813 14.366 -55.343 1.00 70.12 173 TRP A CA 1
ATOM 1387 C C . TRP A 1 173 ? 20.378 14.855 -55.593 1.00 70.12 173 TRP A C 1
ATOM 1389 O O . TRP A 1 173 ? 20.115 15.619 -56.519 1.00 70.12 173 TRP A O 1
ATOM 1399 N N . SER A 1 174 ? 19.428 14.413 -54.768 1.00 74.81 174 SER A N 1
ATOM 1400 C CA . SER A 1 174 ? 18.010 14.777 -54.887 1.00 74.81 174 SER A CA 1
ATOM 1401 C C . SER A 1 174 ? 17.389 15.100 -53.527 1.00 74.81 174 SER A C 1
ATOM 1403 O O . SER A 1 174 ? 17.840 14.608 -52.494 1.00 74.81 174 SER A O 1
ATOM 1405 N N . THR A 1 175 ? 16.288 15.860 -53.518 1.00 75.25 175 THR A N 1
ATOM 1406 C CA . THR A 1 175 ? 15.462 16.112 -52.318 1.00 75.25 175 THR A CA 1
ATOM 1407 C C . THR A 1 175 ? 14.928 14.821 -51.686 1.00 75.25 175 THR A C 1
ATOM 1409 O O . THR A 1 175 ? 14.569 14.808 -50.512 1.00 75.25 175 THR A O 1
ATOM 1412 N N . LYS A 1 176 ? 14.943 13.709 -52.434 1.00 75.62 176 LYS A N 1
ATOM 1413 C CA . LYS A 1 176 ? 14.599 12.358 -51.968 1.00 75.62 176 LYS A CA 1
ATOM 1414 C C . LYS A 1 176 ? 15.577 11.796 -50.923 1.00 75.62 176 LYS A C 1
ATOM 1416 O O . LYS A 1 176 ? 15.212 10.857 -50.229 1.00 75.62 176 LYS A O 1
ATOM 1421 N N . LEU A 1 177 ? 16.770 12.379 -50.752 1.00 75.75 177 LEU A N 1
ATOM 1422 C CA . LEU A 1 177 ? 17.735 11.973 -49.715 1.00 75.75 177 LEU A CA 1
ATOM 1423 C C . LEU A 1 177 ? 17.248 12.265 -48.289 1.00 75.75 177 LEU A C 1
ATOM 1425 O O . LEU A 1 177 ? 17.578 11.521 -47.370 1.00 75.75 177 LEU A O 1
ATOM 1429 N N . LEU A 1 178 ? 16.404 13.287 -48.104 1.00 76.00 178 LEU A N 1
ATOM 1430 C CA . LEU A 1 178 ? 15.778 13.601 -46.810 1.00 76.00 178 LEU A CA 1
ATOM 1431 C C . LEU A 1 178 ? 14.886 12.464 -46.290 1.00 76.00 178 LEU A C 1
ATOM 1433 O O . LEU A 1 178 ? 14.679 12.344 -45.085 1.00 76.00 178 LEU A O 1
ATOM 1437 N N . ALA A 1 179 ? 14.407 11.586 -47.177 1.00 76.44 179 ALA A N 1
ATOM 1438 C CA . ALA A 1 179 ? 13.656 10.399 -46.785 1.00 76.44 179 ALA A CA 1
ATOM 1439 C C . ALA A 1 179 ? 14.505 9.358 -46.038 1.00 76.44 179 ALA A C 1
ATOM 1441 O O . ALA A 1 179 ? 13.932 8.510 -45.356 1.00 76.44 179 ALA A O 1
ATOM 1442 N N . GLY A 1 180 ? 15.840 9.453 -46.110 1.00 72.94 180 GLY A N 1
ATOM 1443 C CA . GLY A 1 180 ? 16.787 8.575 -45.418 1.00 72.94 180 GLY A CA 1
ATOM 1444 C C . GLY A 1 180 ? 16.618 8.544 -43.897 1.00 72.94 180 GLY A C 1
ATOM 1445 O O . GLY A 1 180 ? 16.896 7.524 -43.271 1.00 72.94 180 GLY A O 1
ATOM 1446 N N . PHE A 1 181 ? 16.093 9.629 -43.314 1.00 77.81 181 PHE A N 1
ATOM 1447 C CA . PHE A 1 181 ? 15.784 9.733 -41.882 1.00 77.81 181 PHE A CA 1
ATOM 1448 C C . PHE A 1 181 ? 14.653 8.789 -41.441 1.00 77.81 181 PHE A C 1
ATOM 1450 O O . PHE A 1 181 ? 14.560 8.410 -40.276 1.00 77.81 181 PHE A O 1
ATOM 1457 N N . PHE A 1 182 ? 13.799 8.370 -42.376 1.00 77.25 182 PHE A N 1
ATOM 1458 C CA . PHE A 1 182 ? 12.722 7.425 -42.122 1.00 77.25 182 PHE A CA 1
ATOM 1459 C C . PHE A 1 182 ? 12.954 6.152 -42.935 1.00 77.25 182 PHE A C 1
ATOM 1461 O O . PHE A 1 182 ? 12.690 6.104 -44.139 1.00 77.25 182 PHE A O 1
ATOM 1468 N N . SER A 1 183 ? 13.379 5.083 -42.258 1.00 74.56 183 SER A N 1
ATOM 1469 C CA . SER A 1 183 ? 13.639 3.779 -42.889 1.00 74.56 183 SER A CA 1
ATOM 1470 C C . SER A 1 183 ? 12.440 3.263 -43.709 1.00 74.56 183 SER A C 1
ATOM 1472 O O . SER A 1 183 ? 12.604 2.821 -44.845 1.00 74.56 183 SER A O 1
ATOM 1474 N N . SER A 1 184 ? 11.212 3.443 -43.205 1.00 75.12 184 SER A N 1
ATOM 1475 C CA . SER A 1 184 ? 9.980 3.047 -43.910 1.00 75.12 184 SER A CA 1
ATOM 1476 C C . SER A 1 184 ? 9.749 3.822 -45.220 1.00 75.12 184 SER A C 1
ATOM 1478 O O . SER A 1 184 ? 9.366 3.245 -46.241 1.00 75.12 184 SER A O 1
ATOM 1480 N N . ILE A 1 185 ? 10.042 5.129 -45.235 1.00 74.94 185 ILE A N 1
ATOM 1481 C CA . ILE A 1 185 ? 9.897 5.971 -46.434 1.00 74.94 185 ILE A CA 1
ATOM 1482 C C . ILE A 1 185 ? 10.998 5.635 -47.445 1.00 74.94 185 ILE A C 1
ATOM 1484 O O . ILE A 1 185 ? 10.721 5.542 -48.640 1.00 74.94 185 ILE A O 1
ATOM 1488 N N . THR A 1 186 ? 12.221 5.386 -46.967 1.00 80.38 186 THR A N 1
ATOM 1489 C CA . THR A 1 186 ? 13.355 4.974 -47.806 1.00 80.38 186 THR A CA 1
ATOM 1490 C C . THR A 1 186 ? 13.047 3.687 -48.566 1.00 80.38 186 THR A C 1
ATOM 1492 O O . THR A 1 186 ? 13.147 3.665 -49.793 1.00 80.38 186 THR A O 1
ATOM 1495 N N . HIS A 1 187 ? 12.583 2.646 -47.868 1.00 76.81 187 HIS A N 1
ATOM 1496 C CA . HIS A 1 187 ? 12.218 1.371 -48.487 1.00 76.81 187 HIS A CA 1
ATOM 1497 C C . HIS A 1 187 ? 11.107 1.533 -49.540 1.00 76.81 187 HIS A C 1
ATOM 1499 O O . HIS A 1 187 ? 11.196 0.997 -50.645 1.00 76.81 187 HIS A O 1
ATOM 1505 N N . ASN A 1 188 ? 10.082 2.337 -49.240 1.00 78.75 188 ASN A N 1
ATOM 1506 C CA . ASN A 1 188 ? 8.988 2.615 -50.175 1.00 78.75 188 ASN A CA 1
ATOM 1507 C C . ASN A 1 188 ? 9.467 3.379 -51.429 1.00 78.75 188 ASN A C 1
ATOM 1509 O O . ASN A 1 188 ? 9.059 3.066 -52.548 1.00 78.75 188 ASN A O 1
ATOM 1513 N N . LEU A 1 189 ? 10.373 4.350 -51.275 1.00 79.44 189 LEU A N 1
ATOM 1514 C CA . LEU A 1 189 ? 10.926 5.109 -52.402 1.00 79.44 189 LEU A CA 1
ATOM 1515 C C . LEU A 1 189 ? 11.836 4.266 -53.297 1.00 79.44 189 LEU A C 1
ATOM 1517 O O . LEU A 1 189 ? 11.753 4.392 -54.520 1.00 79.44 189 LEU A O 1
ATOM 1521 N N . ILE A 1 190 ? 12.663 3.398 -52.713 1.00 75.88 190 ILE A N 1
ATOM 1522 C CA . ILE A 1 190 ? 13.500 2.449 -53.460 1.00 75.88 190 ILE A CA 1
ATOM 1523 C C . ILE A 1 190 ? 12.618 1.501 -54.280 1.00 75.88 190 ILE A C 1
ATOM 1525 O O . ILE A 1 190 ? 12.840 1.348 -55.481 1.00 75.88 190 ILE A O 1
ATOM 1529 N N . LEU A 1 191 ? 11.571 0.934 -53.668 1.00 76.44 191 LEU A N 1
ATOM 1530 C CA . LEU A 1 191 ? 10.635 0.036 -54.349 1.00 76.44 191 LEU A CA 1
ATOM 1531 C C . LEU A 1 191 ? 9.943 0.728 -55.535 1.00 76.44 191 LEU A C 1
ATOM 1533 O O . LEU A 1 191 ? 9.842 0.163 -56.624 1.00 76.44 191 LEU A O 1
ATOM 1537 N N . ARG A 1 192 ? 9.505 1.981 -55.353 1.00 77.06 192 ARG A N 1
ATOM 1538 C CA . ARG A 1 192 ? 8.907 2.780 -56.435 1.00 77.06 192 ARG A CA 1
ATOM 1539 C C . ARG A 1 192 ? 9.906 3.129 -57.540 1.00 77.06 192 ARG A C 1
ATOM 1541 O O . ARG A 1 192 ? 9.507 3.171 -58.698 1.00 77.06 192 ARG A O 1
ATOM 1548 N N . SER A 1 193 ? 11.178 3.362 -57.211 1.00 68.94 193 SER A N 1
ATOM 1549 C CA . SER A 1 193 ? 12.240 3.603 -58.202 1.00 68.94 193 SER A CA 1
ATOM 1550 C C . SER A 1 193 ? 12.488 2.385 -59.084 1.00 68.94 193 SER A C 1
ATOM 1552 O O . SER A 1 193 ? 12.471 2.508 -60.308 1.00 68.94 193 SER A O 1
ATOM 1554 N N . HIS A 1 194 ? 12.624 1.204 -58.476 1.00 66.88 194 HIS A N 1
ATOM 1555 C CA . HIS A 1 194 ? 12.790 -0.044 -59.218 1.00 66.88 194 HIS A CA 1
ATOM 1556 C C . HIS A 1 194 ? 11.600 -0.322 -60.142 1.00 66.88 194 HIS A C 1
ATOM 1558 O O . HIS A 1 194 ? 11.792 -0.772 -61.268 1.00 66.88 194 HIS A O 1
ATOM 1564 N N . LYS A 1 195 ? 10.381 0.021 -59.707 1.00 63.97 195 LYS A N 1
ATOM 1565 C CA . LYS A 1 195 ? 9.161 -0.129 -60.511 1.00 63.97 195 LYS A CA 1
ATOM 1566 C C . LYS A 1 195 ? 9.062 0.874 -61.674 1.00 63.97 195 LYS A C 1
ATOM 1568 O O . LYS A 1 195 ? 8.375 0.594 -62.646 1.00 63.97 195 LYS A O 1
ATOM 1573 N N . TYR A 1 196 ? 9.734 2.027 -61.589 1.00 57.53 196 TYR A N 1
ATOM 1574 C CA . TYR A 1 196 ? 9.711 3.071 -62.625 1.00 57.53 196 TYR A CA 1
ATOM 1575 C C . TYR A 1 196 ? 10.847 2.921 -63.653 1.00 57.53 196 TYR A C 1
ATOM 1577 O O . TYR A 1 196 ? 10.657 3.225 -64.826 1.00 57.53 196 TYR A O 1
ATOM 1585 N N . ASN A 1 197 ? 12.012 2.413 -63.234 1.00 53.34 197 ASN A N 1
ATOM 1586 C CA . ASN A 1 197 ? 13.166 2.180 -64.112 1.00 53.34 197 ASN A CA 1
ATOM 1587 C C . ASN A 1 197 ? 13.076 0.881 -64.937 1.00 53.34 197 ASN A C 1
ATOM 1589 O O . ASN A 1 197 ? 13.917 0.664 -65.805 1.00 53.34 197 ASN A O 1
ATOM 1593 N N . HIS A 1 198 ? 12.057 0.042 -64.718 1.00 51.00 198 HIS A N 1
ATOM 1594 C CA . HIS A 1 198 ? 11.773 -1.133 -65.546 1.00 51.00 198 HIS A CA 1
ATOM 1595 C C . HIS A 1 198 ? 10.317 -1.096 -66.053 1.00 51.00 198 HIS A C 1
ATOM 1597 O O . HIS A 1 198 ? 9.467 -1.815 -65.533 1.00 51.00 198 HIS A O 1
ATOM 1603 N N . PRO A 1 199 ? 9.980 -0.266 -67.062 1.00 46.78 199 PRO A N 1
ATOM 1604 C CA . PRO A 1 199 ? 8.618 -0.225 -67.591 1.00 46.78 199 PRO A CA 1
ATOM 1605 C C . PRO A 1 199 ? 8.318 -1.365 -68.582 1.00 46.78 199 PRO A C 1
ATOM 1607 O O . PRO A 1 199 ? 7.197 -1.457 -69.064 1.00 46.78 199 PRO A O 1
ATOM 1610 N N . ASN A 1 200 ? 9.281 -2.240 -68.893 1.00 48.44 200 ASN A N 1
ATOM 1611 C CA . ASN A 1 200 ? 9.068 -3.403 -69.758 1.00 48.44 200 ASN A CA 1
ATOM 1612 C C . ASN A 1 200 ? 9.990 -4.559 -69.361 1.00 48.44 200 ASN A C 1
ATOM 1614 O O . ASN A 1 200 ? 11.118 -4.641 -69.823 1.00 48.44 200 ASN A O 1
ATOM 1618 N N . ASP A 1 201 ? 9.542 -5.410 -68.448 1.00 43.22 201 ASP A N 1
ATOM 1619 C CA . ASP A 1 201 ? 9.568 -6.858 -68.664 1.00 43.22 201 ASP A CA 1
ATOM 1620 C C . ASP A 1 201 ? 8.723 -7.518 -67.577 1.00 43.22 201 ASP A C 1
ATOM 1622 O O . ASP A 1 201 ? 9.091 -7.546 -66.408 1.00 43.22 201 ASP A O 1
ATOM 1626 N N . ARG A 1 202 ? 7.568 -8.017 -68.024 1.00 44.25 202 ARG A N 1
ATOM 1627 C CA . ARG A 1 202 ? 6.804 -9.140 -67.474 1.00 44.25 202 ARG A CA 1
ATOM 1628 C C . ARG A 1 202 ? 6.565 -9.125 -65.962 1.00 44.25 202 ARG A C 1
ATOM 1630 O O . ARG A 1 202 ? 7.392 -9.563 -65.173 1.00 44.25 202 ARG A O 1
ATOM 1637 N N . GLU A 1 203 ? 5.355 -8.682 -65.617 1.00 43.25 203 GLU A N 1
ATOM 1638 C CA . GLU A 1 203 ? 4.420 -9.416 -64.752 1.00 43.25 203 GLU A CA 1
ATOM 1639 C C . GLU A 1 203 ? 5.107 -10.460 -63.862 1.00 43.25 203 GLU A C 1
ATOM 1641 O O . GLU A 1 203 ? 5.262 -11.630 -64.217 1.00 43.25 203 GLU A O 1
ATOM 1646 N N . PHE A 1 204 ? 5.579 -10.004 -62.700 1.00 41.38 204 PHE A N 1
ATOM 1647 C CA . PHE A 1 204 ? 5.919 -10.904 -61.611 1.00 41.38 204 PHE A CA 1
ATOM 1648 C C . PHE A 1 204 ? 4.592 -11.365 -61.014 1.00 41.38 204 PHE A C 1
ATOM 1650 O O . PHE A 1 204 ? 4.067 -10.773 -60.075 1.00 41.38 204 PHE A O 1
ATOM 1657 N N . ASP A 1 205 ? 4.018 -12.351 -61.692 1.00 50.97 205 ASP A N 1
ATOM 1658 C CA . ASP A 1 205 ? 2.738 -12.965 -61.393 1.00 50.97 205 ASP A CA 1
ATOM 1659 C C . ASP A 1 205 ? 2.868 -13.709 -60.058 1.00 50.97 205 ASP A C 1
ATOM 1661 O O . ASP A 1 205 ? 3.492 -14.776 -59.971 1.00 50.97 205 ASP A O 1
ATOM 1665 N N . GLU A 1 206 ? 2.343 -13.100 -58.996 1.00 47.28 206 GLU A N 1
ATOM 1666 C CA . GLU A 1 206 ? 2.320 -13.630 -57.627 1.00 47.28 206 GLU A CA 1
ATOM 1667 C C . GLU A 1 206 ? 1.598 -14.999 -57.586 1.00 47.28 206 GLU A C 1
ATOM 1669 O O . GLU A 1 206 ? 2.009 -15.903 -56.852 1.00 47.28 206 GLU A O 1
ATOM 1674 N N . ASP A 1 207 ? 0.667 -15.226 -58.524 1.00 55.44 207 ASP A N 1
ATOM 1675 C CA . ASP A 1 207 ? -0.025 -16.501 -58.761 1.00 55.44 207 ASP A CA 1
ATOM 1676 C C . ASP A 1 207 ? 0.910 -17.628 -59.254 1.00 55.44 207 ASP A C 1
ATOM 1678 O O . ASP A 1 207 ? 0.703 -18.810 -58.954 1.00 55.44 207 ASP A O 1
ATOM 1682 N N . SER A 1 208 ? 2.005 -17.303 -59.956 1.00 54.12 208 SER A N 1
ATOM 1683 C CA . SER A 1 208 ? 2.954 -18.312 -60.459 1.00 54.12 208 SER A CA 1
ATOM 1684 C C . SER A 1 208 ? 3.851 -18.893 -59.356 1.00 54.12 208 SER A C 1
ATOM 1686 O O . SER A 1 208 ? 4.290 -20.051 -59.435 1.00 54.12 208 SER A O 1
ATOM 1688 N N . LEU A 1 209 ? 4.107 -18.106 -58.305 1.00 55.12 209 LEU A N 1
ATOM 1689 C CA . LEU A 1 209 ? 4.925 -18.484 -57.152 1.00 55.12 209 LEU A CA 1
ATOM 1690 C C . LEU A 1 209 ? 4.111 -19.315 -56.152 1.00 55.12 209 LEU A C 1
ATOM 1692 O O . LEU A 1 209 ? 4.632 -20.305 -55.625 1.00 55.12 209 LEU A O 1
ATOM 1696 N N . GLU A 1 210 ? 2.820 -19.007 -55.984 1.00 57.31 210 GLU A N 1
ATOM 1697 C CA . GLU A 1 210 ? 1.886 -19.875 -55.262 1.00 57.31 210 GLU A CA 1
ATOM 1698 C C . GLU A 1 210 ? 1.663 -21.210 -55.992 1.00 57.31 210 GLU A C 1
ATOM 1700 O O . GLU A 1 210 ? 1.801 -22.268 -55.369 1.00 57.31 210 GLU A O 1
ATOM 1705 N N . MET A 1 211 ? 1.456 -21.220 -57.320 1.00 56.34 211 MET A N 1
ATOM 1706 C CA . MET A 1 211 ? 1.306 -22.474 -58.080 1.00 56.34 211 MET A CA 1
ATOM 1707 C C . MET A 1 211 ? 2.558 -23.364 -58.035 1.00 56.34 211 MET A C 1
ATOM 1709 O O . MET A 1 211 ? 2.439 -24.587 -57.888 1.00 56.34 211 MET A O 1
ATOM 1713 N N . LYS A 1 212 ? 3.770 -22.791 -58.114 1.00 57.91 212 LYS A N 1
ATOM 1714 C CA . LYS A 1 212 ? 5.024 -23.562 -57.987 1.00 57.91 212 LYS A CA 1
ATOM 1715 C C . LYS A 1 212 ? 5.210 -24.139 -56.587 1.00 57.91 212 LYS A C 1
ATOM 1717 O O . LYS A 1 212 ? 5.635 -25.290 -56.463 1.00 57.91 212 LYS A O 1
ATOM 1722 N N . ASN A 1 213 ? 4.878 -23.386 -55.539 1.00 60.44 213 ASN A N 1
ATOM 1723 C CA . ASN A 1 213 ? 4.956 -23.881 -54.165 1.00 60.44 213 ASN A CA 1
ATOM 1724 C C . ASN A 1 213 ? 3.893 -24.956 -53.884 1.00 60.44 213 ASN A C 1
ATOM 1726 O O . ASN A 1 213 ? 4.207 -25.960 -53.238 1.00 60.44 213 ASN A O 1
ATOM 1730 N N . PHE A 1 214 ? 2.693 -24.832 -54.458 1.00 61.16 214 PHE A N 1
ATOM 1731 C CA . PHE A 1 214 ? 1.633 -25.838 -54.361 1.00 61.16 214 PHE A CA 1
ATOM 1732 C C . PHE A 1 214 ? 1.995 -27.143 -55.092 1.00 61.16 214 PHE A C 1
ATOM 1734 O O . PHE A 1 214 ? 1.859 -28.233 -54.531 1.00 61.16 214 PHE A O 1
ATOM 1741 N N . GLN A 1 215 ? 2.553 -27.068 -56.309 1.00 62.66 215 GLN A N 1
ATOM 1742 C CA . GLN A 1 215 ? 3.052 -28.252 -57.026 1.00 62.66 215 GLN A CA 1
ATOM 1743 C C . GLN A 1 215 ? 4.236 -28.918 -56.312 1.00 62.66 215 GLN A C 1
ATOM 1745 O O . GLN A 1 215 ? 4.317 -30.148 -56.258 1.00 62.66 215 GLN A O 1
ATOM 1750 N N . ARG A 1 216 ? 5.128 -28.129 -55.702 1.00 56.78 216 ARG A N 1
ATOM 1751 C CA . ARG A 1 216 ? 6.250 -28.642 -54.904 1.00 56.78 216 ARG A CA 1
ATOM 1752 C C . ARG A 1 216 ? 5.770 -29.364 -53.642 1.00 56.78 216 ARG A C 1
ATOM 1754 O O . ARG A 1 216 ? 6.326 -30.407 -53.306 1.00 56.78 216 ARG A O 1
ATOM 1761 N N . HIS A 1 217 ? 4.717 -28.870 -52.988 1.00 55.44 217 HIS A N 1
ATOM 1762 C CA . HIS A 1 217 ? 4.077 -29.557 -51.862 1.00 55.44 217 HIS A CA 1
ATOM 1763 C C . HIS A 1 217 ? 3.390 -30.862 -52.293 1.00 55.44 217 HIS A C 1
ATOM 1765 O O . HIS A 1 217 ? 3.568 -31.886 -51.633 1.00 55.44 217 HIS A O 1
ATOM 1771 N N . ARG A 1 218 ? 2.686 -30.865 -53.433 1.00 57.41 218 ARG A N 1
ATOM 1772 C CA . ARG A 1 218 ? 2.033 -32.065 -53.988 1.00 57.41 218 ARG A CA 1
ATOM 1773 C C . ARG A 1 218 ? 3.038 -33.166 -54.342 1.00 57.41 218 ARG A C 1
ATOM 1775 O O . ARG A 1 218 ? 2.828 -34.322 -53.989 1.00 57.41 218 ARG A O 1
ATOM 1782 N N . ASN A 1 219 ? 4.164 -32.809 -54.962 1.00 52.69 219 ASN A N 1
ATOM 1783 C CA . ASN A 1 219 ? 5.216 -33.773 -55.301 1.00 52.69 219 ASN A CA 1
ATOM 1784 C C . ASN A 1 219 ? 5.971 -34.300 -54.074 1.00 52.69 219 ASN A C 1
ATOM 1786 O O . ASN A 1 219 ? 6.433 -35.434 -54.100 1.00 52.69 219 ASN A O 1
ATOM 1790 N N . LYS A 1 220 ? 6.062 -33.522 -52.987 1.00 54.66 220 LYS A N 1
ATOM 1791 C CA . LYS A 1 220 ? 6.675 -33.972 -51.726 1.00 54.66 220 LYS A CA 1
ATOM 1792 C C . LYS A 1 220 ? 5.764 -34.924 -50.935 1.00 54.66 220 LYS A C 1
ATOM 1794 O O . LYS A 1 220 ? 6.267 -35.788 -50.227 1.00 54.66 220 LYS A O 1
ATOM 1799 N N . LEU A 1 221 ? 4.442 -34.800 -51.092 1.00 50.66 221 LEU A N 1
ATOM 1800 C CA . LEU A 1 221 ? 3.435 -35.706 -50.516 1.00 50.66 221 LEU A CA 1
ATOM 1801 C C . LEU A 1 221 ? 3.297 -37.040 -51.273 1.00 50.66 221 LEU A C 1
ATOM 1803 O O . LEU A 1 221 ? 2.864 -38.019 -50.678 1.00 50.66 221 LEU A O 1
ATOM 1807 N N . ASN A 1 222 ? 3.736 -37.114 -52.534 1.00 48.75 222 ASN A N 1
ATOM 1808 C CA . ASN A 1 222 ? 3.798 -38.358 -53.318 1.00 48.75 222 ASN A CA 1
ATOM 1809 C C . ASN A 1 222 ? 5.070 -39.199 -53.064 1.00 48.75 222 ASN A C 1
ATOM 1811 O O . ASN A 1 222 ? 5.328 -40.159 -53.786 1.00 48.75 222 ASN A O 1
ATOM 1815 N N . ILE A 1 223 ? 5.858 -38.874 -52.031 1.00 48.97 223 ILE A N 1
ATOM 1816 C CA . ILE A 1 223 ? 7.034 -39.648 -51.592 1.00 48.97 223 ILE A CA 1
ATOM 1817 C C . ILE A 1 223 ? 6.649 -40.550 -50.404 1.00 48.97 223 ILE A C 1
ATOM 1819 O O . ILE A 1 223 ? 7.316 -40.585 -49.376 1.00 48.97 223 ILE A O 1
ATOM 1823 N N . TYR A 1 224 ? 5.544 -41.278 -50.543 1.00 42.34 224 TYR A N 1
ATOM 1824 C CA . TYR A 1 224 ? 5.290 -42.505 -49.793 1.00 42.34 224 TYR A CA 1
ATOM 1825 C C . TYR A 1 224 ? 4.884 -43.568 -50.815 1.00 42.34 224 TYR A C 1
ATOM 1827 O O . TYR A 1 224 ? 3.945 -43.329 -51.578 1.00 42.34 224 TYR A O 1
ATOM 1835 N N . PRO A 1 225 ? 5.583 -44.715 -50.898 1.00 43.91 225 PRO A N 1
ATOM 1836 C CA . PRO A 1 225 ? 5.147 -45.787 -51.772 1.00 43.91 225 PRO A CA 1
ATOM 1837 C C . PRO A 1 225 ? 3.754 -46.247 -51.340 1.00 43.91 225 PRO A C 1
ATOM 1839 O O . PRO A 1 225 ? 3.480 -46.454 -50.158 1.00 43.91 225 PRO A O 1
ATOM 1842 N N . ASN A 1 226 ? 2.886 -46.362 -52.339 1.00 44.62 226 ASN A N 1
ATOM 1843 C CA . ASN A 1 226 ? 1.543 -46.905 -52.263 1.00 44.62 226 ASN A CA 1
ATOM 1844 C C . ASN A 1 226 ? 1.565 -48.229 -51.481 1.00 44.62 226 ASN A C 1
ATOM 1846 O O . ASN A 1 226 ? 2.117 -49.228 -51.943 1.00 44.62 226 ASN A O 1
ATOM 1850 N N . LEU A 1 227 ? 0.990 -48.219 -50.279 1.00 50.97 227 LEU A N 1
ATOM 1851 C CA . LEU A 1 227 ? 0.762 -49.400 -49.457 1.00 50.97 227 LEU A CA 1
ATOM 1852 C C . LEU A 1 227 ? -0.445 -50.157 -50.035 1.00 50.97 227 LEU A C 1
ATOM 1854 O O . LEU A 1 227 ? -1.514 -50.145 -49.447 1.00 50.97 227 LEU A O 1
ATOM 1858 N N . ASN A 1 228 ? -0.279 -50.740 -51.224 1.00 50.69 228 ASN A N 1
ATOM 1859 C CA . ASN A 1 228 ? -1.194 -51.705 -51.841 1.00 50.69 228 ASN A CA 1
ATOM 1860 C C . ASN A 1 228 ? -0.398 -52.601 -52.802 1.00 50.69 228 ASN A C 1
ATOM 1862 O O . ASN A 1 228 ? -0.486 -52.501 -54.022 1.00 50.69 228 ASN A O 1
ATOM 1866 N N . ALA A 1 229 ? 0.413 -53.471 -52.206 1.00 49.09 229 ALA A N 1
ATOM 1867 C CA . ALA A 1 229 ? 0.900 -54.704 -52.812 1.00 49.09 229 ALA A CA 1
ATOM 1868 C C . ALA A 1 229 ? 0.855 -55.803 -51.736 1.00 49.09 229 ALA A C 1
ATOM 1870 O O . ALA A 1 229 ? 1.872 -56.280 -51.242 1.00 49.09 229 ALA A O 1
ATOM 1871 N N . MET A 1 230 ? -0.365 -56.135 -51.320 1.00 44.19 230 MET A N 1
ATOM 1872 C CA . MET A 1 230 ? -0.732 -57.448 -50.803 1.00 44.19 230 MET A CA 1
ATOM 1873 C C . MET A 1 230 ? -1.924 -57.889 -51.644 1.00 44.19 230 MET A C 1
ATOM 1875 O O . MET A 1 230 ? -2.993 -57.292 -51.525 1.00 44.19 230 MET A O 1
ATOM 1879 N N . VAL A 1 231 ? -1.661 -58.841 -52.541 1.00 41.44 231 VAL A N 1
ATOM 1880 C CA . VAL A 1 231 ? -2.467 -59.984 -53.015 1.00 41.44 231 VAL A CA 1
ATOM 1881 C C . VAL A 1 231 ? -1.795 -60.499 -54.284 1.00 41.44 231 VAL A C 1
ATOM 1883 O O . VAL A 1 231 ? -1.611 -59.695 -55.224 1.00 41.44 231 VAL A O 1
#

Foldseek 3Di:
DDPPPPDDDPDDDDDDQDPVDFDWDDDPNWIWGPPPHIDTDDDDDDDDPDDPDPDDDDDPPCPVVVP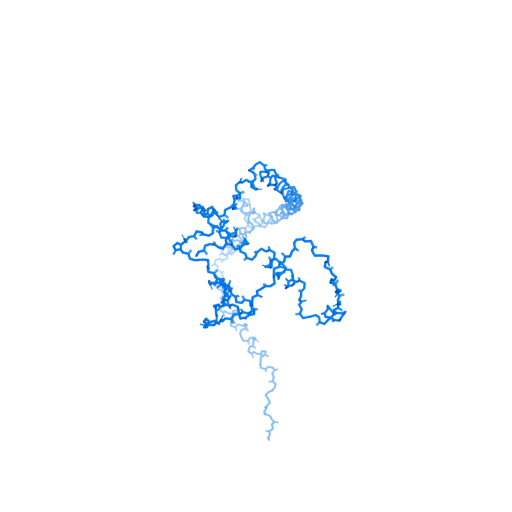PDDPVRVVVVVCCVVCVPPVVLVVVQVVCVVVVHDRDPPPDDVCVVDPPVVVVVVCCVVVVVVVVVVVVVVVVVVVVVVVVVVVVVVVLVVQLVVLLVVCCVQPNPDPLSVCSSPNVSSVVVVVVSVCVVPPDDDDPDPVVVVVVVVVVVVVVVVPDPPPPPDD

pLDDT: mean 71.63, std 14.06, range [41.38, 96.25]

Radius of gyration: 43.96 Å; chains: 1; bounding box: 68×76×117 Å

Organism: NCBI:txid13131